Protein AF-G1TW70-F1 (afdb_monomer_lite)

Radius of gyration: 61.11 Å; chains: 1; bounding box: 146×77×177 Å

Sequence (359 aa):
MPFQRRRVSFRGTRASSSLESPPASRTNAAGGLVRAPGVYVGTAPSIGGLGARVTRRALGISSVFLQGLRSSGLATVPASGLERSHTSVEDLGGCLVEYMAKIHALEQVSQELETQLRAHLESRAQRSGGWGALQASWASSCQQVGEAVLENARLMLQTETIQAGADDFKERAGQQETGPLSGEDHDPISILIPEDKPTRFSFPSNFVSLLSPLEFTRGVCHHFQDVKVLYTQLAGSELEQIDAPIGPGLDGILEAIRTQWERDVEKNRVEAGALLQAKQQAEVACVAPTQEAKMAAALRVELHNTSCQVQSLQAETESLRALVSEPRRAVVLLVLILTLNSQLVIQVIICNGLASHRI

Structure (mmCIF, N/CA/C/O backbone):
data_AF-G1TW70-F1
#
_entry.id   AF-G1TW70-F1
#
loop_
_atom_site.group_PDB
_atom_site.id
_atom_site.type_symbol
_atom_site.label_atom_id
_atom_site.label_alt_id
_atom_site.label_comp_id
_atom_site.label_asym_id
_atom_site.label_entity_id
_atom_site.label_seq_id
_atom_site.pdbx_PDB_ins_code
_atom_site.Cartn_x
_atom_site.Cartn_y
_atom_site.Cartn_z
_atom_site.occupancy
_atom_site.B_iso_or_equiv
_atom_site.auth_seq_id
_atom_site.auth_comp_id
_atom_site.auth_asym_id
_atom_site.auth_atom_id
_atom_site.pdbx_PDB_model_num
ATOM 1 N N . MET A 1 1 ? -33.894 -33.934 61.708 1.00 31.12 1 MET A N 1
ATOM 2 C CA . MET A 1 1 ? -33.149 -35.015 61.015 1.00 31.12 1 MET A CA 1
ATOM 3 C C . MET A 1 1 ? -33.349 -34.845 59.509 1.00 31.12 1 MET A C 1
ATOM 5 O O . MET A 1 1 ? -34.495 -34.666 59.130 1.00 31.12 1 MET A O 1
ATOM 9 N N . PRO A 1 2 ? -32.319 -34.927 58.650 1.00 46.09 2 PRO A N 1
ATOM 10 C CA . PRO A 1 2 ? -31.164 -34.031 58.588 1.00 46.09 2 PRO A CA 1
ATOM 11 C C . PRO A 1 2 ? -30.959 -33.384 57.194 1.00 46.09 2 PRO A C 1
ATOM 13 O O . PRO A 1 2 ? -31.458 -33.848 56.173 1.00 46.09 2 PRO A O 1
ATOM 16 N N . PHE A 1 3 ? -30.158 -32.316 57.192 1.00 41.38 3 PHE A N 1
ATOM 17 C CA . PHE A 1 3 ? -29.528 -31.656 56.045 1.00 41.38 3 PHE A CA 1
ATOM 18 C C . PHE A 1 3 ? -28.718 -32.611 55.156 1.00 41.38 3 PHE A C 1
ATOM 20 O O . PHE A 1 3 ? -28.109 -33.539 55.682 1.00 41.38 3 PHE A O 1
ATOM 27 N N . GLN A 1 4 ? -28.541 -32.266 53.869 1.00 35.62 4 GLN A N 1
ATOM 28 C CA . GLN A 1 4 ? -27.222 -32.370 53.220 1.00 35.62 4 GLN A CA 1
ATOM 29 C C . GLN A 1 4 ? -27.106 -31.553 51.917 1.00 35.62 4 GLN A C 1
ATOM 31 O O . GLN A 1 4 ? -27.662 -31.897 50.877 1.00 35.62 4 GLN A O 1
ATOM 36 N N . ARG A 1 5 ? -26.292 -30.486 51.975 1.00 40.94 5 ARG A N 1
ATOM 37 C CA . ARG A 1 5 ? -25.611 -29.885 50.815 1.00 40.94 5 ARG A CA 1
ATOM 38 C C . ARG A 1 5 ? -24.572 -30.879 50.291 1.00 40.94 5 ARG A C 1
ATOM 40 O O . ARG A 1 5 ? -23.765 -31.373 51.076 1.00 40.94 5 ARG A O 1
ATOM 47 N N . ARG A 1 6 ? -24.490 -31.074 48.972 1.00 32.44 6 ARG A N 1
ATOM 48 C CA . ARG A 1 6 ? -23.310 -31.666 48.320 1.00 32.44 6 ARG A CA 1
ATOM 49 C C . ARG A 1 6 ? -22.608 -30.630 47.447 1.00 32.44 6 ARG A C 1
ATOM 51 O O . ARG A 1 6 ? -23.049 -30.320 46.349 1.00 32.44 6 ARG A O 1
ATOM 58 N N . ARG A 1 7 ? -21.475 -30.141 47.952 1.00 32.28 7 ARG A N 1
ATOM 59 C CA . ARG A 1 7 ? -20.346 -29.651 47.153 1.00 32.28 7 ARG A CA 1
ATOM 60 C C . ARG A 1 7 ? -19.393 -30.833 46.997 1.00 32.28 7 ARG A C 1
ATOM 62 O O . ARG A 1 7 ? -19.066 -31.460 48.000 1.00 32.28 7 ARG A O 1
ATOM 69 N N . VAL A 1 8 ? -18.929 -31.117 45.786 1.00 31.17 8 VAL A N 1
ATOM 70 C CA . VAL A 1 8 ? -17.798 -32.027 45.574 1.00 31.17 8 VAL A CA 1
ATOM 71 C C . VAL A 1 8 ? -16.800 -31.332 44.661 1.00 31.17 8 VAL A C 1
ATOM 73 O O . VAL A 1 8 ? -17.035 -31.161 43.471 1.00 31.17 8 VAL A O 1
ATOM 76 N N . SER A 1 9 ? -15.684 -30.929 45.255 1.00 33.41 9 SER A N 1
ATOM 77 C CA . SER A 1 9 ? -14.402 -30.787 44.574 1.00 33.41 9 SER A CA 1
ATOM 78 C C . SER A 1 9 ? -13.661 -32.098 44.789 1.00 33.41 9 SER A C 1
ATOM 80 O O . SER A 1 9 ? -13.643 -32.544 45.929 1.00 33.41 9 SER A O 1
ATOM 82 N N . PHE A 1 10 ? -12.991 -32.672 43.789 1.00 27.62 10 PHE A N 1
ATOM 83 C CA . PHE A 1 10 ? -11.755 -33.409 44.067 1.00 27.62 10 PHE A CA 1
ATOM 84 C C . PHE A 1 10 ? -10.827 -33.462 42.850 1.00 27.62 10 PHE A C 1
ATOM 86 O O . PHE A 1 10 ? -11.207 -33.802 41.733 1.00 27.62 10 PHE A O 1
ATOM 93 N N . ARG A 1 11 ? -9.590 -33.059 43.134 1.00 29.75 11 ARG A N 1
ATOM 94 C CA . ARG A 1 11 ? -8.379 -33.068 42.316 1.00 29.75 11 ARG A CA 1
ATOM 95 C C . ARG A 1 11 ? -7.850 -34.509 42.275 1.00 29.75 11 ARG A C 1
ATOM 97 O O . ARG A 1 11 ? -7.946 -35.209 43.278 1.00 29.75 11 ARG A O 1
ATOM 104 N N . GLY A 1 12 ? -7.347 -34.946 41.122 1.00 27.94 12 GLY A N 1
ATOM 105 C CA . GLY A 1 12 ? -7.092 -36.362 40.836 1.00 27.94 12 GLY A CA 1
ATOM 106 C C . GLY A 1 12 ? -5.790 -36.965 41.358 1.00 27.94 12 GLY A C 1
ATOM 107 O O . GLY A 1 12 ? -4.992 -36.286 41.993 1.00 27.94 12 GLY A O 1
ATOM 108 N N . THR A 1 13 ? -5.558 -38.222 40.965 1.00 30.86 13 THR A N 1
ATOM 109 C CA . THR A 1 13 ? -4.241 -38.873 40.882 1.00 30.86 13 THR A CA 1
ATOM 110 C C . THR A 1 13 ? -4.282 -40.119 39.976 1.00 30.86 13 THR A C 1
ATOM 112 O O . THR A 1 13 ? -5.060 -41.040 40.175 1.00 30.86 13 THR A O 1
ATOM 115 N N . ARG A 1 14 ? -3.417 -40.051 38.959 1.00 27.17 14 ARG A N 1
ATOM 116 C CA . ARG A 1 14 ? -2.615 -41.031 38.192 1.00 27.17 14 ARG A CA 1
ATOM 117 C C . ARG A 1 14 ? -2.617 -42.549 38.520 1.00 27.17 14 ARG A C 1
ATOM 119 O O . ARG A 1 14 ? -2.493 -42.921 39.679 1.00 27.17 14 ARG A O 1
ATOM 126 N N . ALA A 1 15 ? -2.437 -43.315 37.420 1.00 27.27 15 ALA A N 1
ATOM 127 C CA . ALA A 1 15 ? -1.766 -44.629 37.202 1.00 27.27 15 ALA A CA 1
ATOM 128 C C . ALA A 1 15 ? -2.718 -45.808 36.915 1.00 27.27 15 ALA A C 1
ATOM 130 O O . ALA A 1 15 ? -3.763 -45.880 37.540 1.00 27.27 15 ALA A O 1
ATOM 131 N N . SER A 1 16 ? -2.447 -46.825 36.083 1.00 27.59 16 SER A N 1
ATOM 132 C CA . SER A 1 16 ? -1.516 -47.159 34.978 1.00 27.59 16 SER A CA 1
ATOM 133 C C . SER A 1 16 ? -1.908 -48.584 34.505 1.00 27.59 16 SER A C 1
ATOM 135 O O . SER A 1 16 ? -2.566 -49.297 35.260 1.00 27.59 16 SER A O 1
ATOM 137 N N . SER A 1 17 ? -1.385 -49.032 33.350 1.00 25.03 17 SER A N 1
ATOM 138 C CA . SER A 1 17 ? -1.399 -50.416 32.792 1.00 25.03 17 SER A CA 1
ATOM 139 C C . SER A 1 17 ? -2.652 -50.795 31.971 1.00 25.03 17 SER A C 1
ATOM 141 O O . SER A 1 17 ? -3.737 -50.332 32.287 1.00 25.03 17 SER A O 1
ATOM 143 N N . SER A 1 18 ? -2.613 -51.590 30.893 1.00 25.28 18 SER A N 1
ATOM 144 C CA . SER A 1 18 ? -1.580 -52.433 30.265 1.00 25.28 18 SER A CA 1
ATOM 145 C C . SER A 1 18 ? -2.078 -52.889 28.870 1.00 25.28 18 SER A C 1
ATOM 147 O O . SER A 1 18 ? -3.284 -52.954 28.670 1.00 25.28 18 SER A O 1
ATOM 149 N N . LEU A 1 19 ? -1.125 -53.183 27.969 1.00 29.86 19 LEU A N 1
ATOM 150 C CA . LEU A 1 19 ? 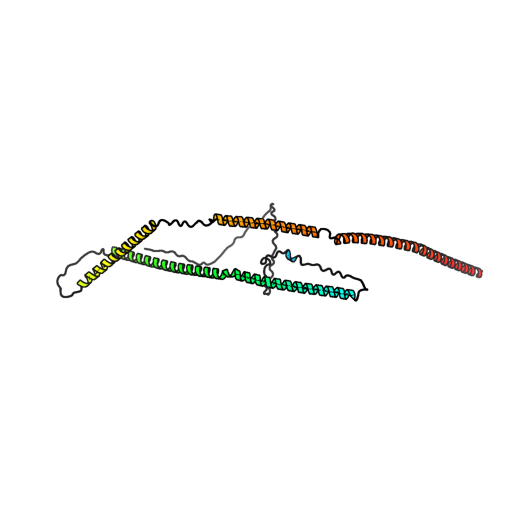-1.134 -54.017 26.743 1.00 29.86 19 LEU A CA 1
ATOM 151 C C . LEU A 1 19 ? -2.465 -54.390 26.050 1.00 29.86 19 LEU A C 1
ATOM 153 O O . LEU A 1 19 ? -3.316 -55.024 26.652 1.00 29.86 19 LEU A O 1
ATOM 157 N N . GLU A 1 20 ? -2.532 -54.173 24.730 1.00 26.52 20 GLU A N 1
ATOM 158 C CA . GLU A 1 20 ? -2.443 -55.241 23.705 1.00 26.52 20 GLU A CA 1
ATOM 159 C C . GLU A 1 20 ? -2.288 -54.579 22.313 1.00 26.52 20 GLU A C 1
ATOM 161 O O . GLU A 1 20 ? -2.820 -53.496 22.065 1.00 26.52 20 GLU A O 1
ATOM 166 N N . SER A 1 21 ? -1.519 -55.186 21.410 1.00 32.97 21 SER A N 1
ATOM 167 C CA . SER A 1 21 ? -1.231 -54.700 20.049 1.00 32.97 21 SER A CA 1
ATOM 168 C C . SER A 1 21 ? -1.782 -55.687 18.980 1.00 32.97 21 SER A C 1
ATOM 170 O O . SER A 1 21 ? -2.618 -56.514 19.325 1.00 32.97 21 SER A O 1
ATOM 172 N N . PRO A 1 22 ? -1.482 -55.541 17.670 1.00 52.38 22 PRO A N 1
ATOM 173 C CA . PRO A 1 22 ? -2.437 -55.338 16.570 1.00 52.38 22 PRO A CA 1
ATOM 174 C C . PRO A 1 22 ? -2.748 -56.620 15.753 1.00 52.38 22 PRO A C 1
ATOM 176 O O . PRO A 1 22 ? -2.301 -57.710 16.101 1.00 52.38 22 PRO A O 1
ATOM 179 N N . PRO A 1 23 ? -3.404 -56.497 14.580 1.00 38.31 23 PRO A N 1
ATOM 180 C CA . PRO A 1 23 ? -2.683 -56.990 13.403 1.00 38.31 23 PRO A CA 1
ATOM 181 C C . PRO A 1 23 ? -2.792 -56.106 12.155 1.00 38.31 23 PRO A C 1
ATOM 183 O O . PRO A 1 23 ? -3.728 -55.337 11.944 1.00 38.31 23 PRO A O 1
ATOM 186 N N . ALA A 1 24 ? -1.784 -56.276 11.305 1.00 29.14 24 ALA A N 1
ATOM 187 C CA . ALA A 1 24 ? -1.634 -55.670 9.997 1.00 29.14 24 ALA A CA 1
ATOM 188 C C . ALA A 1 24 ? -2.056 -56.633 8.871 1.00 29.14 24 ALA A C 1
ATOM 190 O O . ALA A 1 24 ? -1.793 -57.831 8.958 1.00 29.14 24 ALA A O 1
ATOM 191 N N . SER A 1 25 ? -2.505 -56.051 7.751 1.00 30.77 25 SER A N 1
ATOM 192 C CA . SER A 1 25 ? -2.016 -56.294 6.373 1.00 30.77 25 SER A CA 1
ATOM 193 C C . SER A 1 25 ? -3.058 -56.700 5.315 1.00 30.77 25 SER A C 1
ATOM 195 O O . SER A 1 25 ? -3.811 -57.650 5.495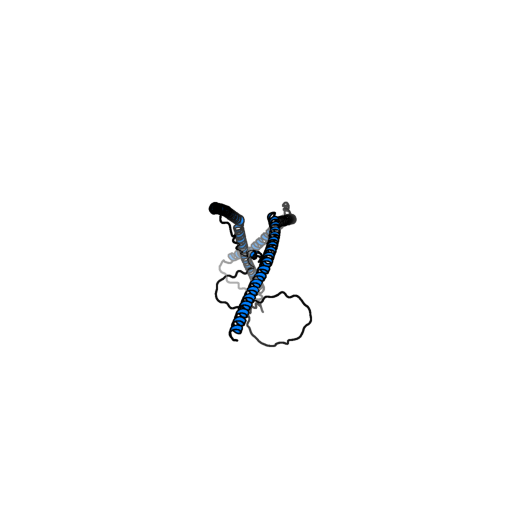 1.00 30.77 25 SER A O 1
ATOM 197 N N . ARG A 1 26 ? -2.869 -56.069 4.135 1.00 30.02 26 ARG A N 1
ATOM 198 C CA . ARG A 1 26 ? -3.244 -56.446 2.746 1.00 30.02 26 ARG A CA 1
ATOM 199 C C . ARG A 1 26 ? -4.633 -56.007 2.252 1.00 30.02 26 ARG A C 1
ATOM 201 O O . ARG A 1 26 ? -5.606 -56.192 2.955 1.00 30.02 26 ARG A O 1
ATOM 208 N N . THR A 1 27 ? -4.855 -55.480 1.043 1.00 30.42 27 THR A N 1
ATOM 209 C CA . THR A 1 27 ? -4.044 -54.954 -0.080 1.00 30.42 27 THR A CA 1
ATOM 210 C C . THR A 1 27 ? -5.030 -54.338 -1.097 1.00 30.42 27 THR A C 1
ATOM 212 O O . THR A 1 27 ? -6.038 -54.965 -1.390 1.00 30.42 27 THR A O 1
ATOM 215 N N . ASN A 1 28 ? -4.696 -53.154 -1.623 1.00 29.81 28 ASN A N 1
ATOM 216 C CA . ASN A 1 28 ? -5.037 -52.497 -2.905 1.00 29.81 28 ASN A CA 1
ATOM 217 C C . ASN A 1 28 ? -6.343 -52.801 -3.681 1.00 29.81 28 ASN A C 1
ATOM 219 O O . ASN A 1 28 ? -6.507 -53.903 -4.189 1.00 29.81 28 ASN A O 1
ATOM 223 N N . ALA A 1 29 ? -7.089 -51.735 -4.028 1.00 29.28 29 ALA A N 1
ATOM 224 C CA . ALA A 1 29 ? -7.493 -51.433 -5.416 1.00 29.28 29 ALA A CA 1
ATOM 225 C C . ALA A 1 29 ? -7.993 -49.975 -5.588 1.00 29.28 29 ALA A C 1
ATOM 227 O O . ALA A 1 29 ? -8.929 -49.550 -4.926 1.00 29.28 29 ALA A O 1
ATOM 228 N N . ALA A 1 30 ? -7.331 -49.256 -6.504 1.00 33.94 30 ALA A N 1
ATOM 229 C CA . ALA A 1 30 ? -7.800 -48.188 -7.402 1.00 33.94 30 ALA A CA 1
ATOM 230 C C . ALA A 1 30 ? -8.714 -47.041 -6.899 1.00 33.94 30 ALA A C 1
ATOM 232 O O . ALA A 1 30 ? -9.898 -47.217 -6.639 1.00 33.94 30 ALA A O 1
ATOM 233 N N . GLY A 1 31 ? -8.188 -45.810 -6.961 1.00 32.25 31 GLY A N 1
ATOM 234 C CA . GLY A 1 31 ? -8.975 -44.571 -6.913 1.00 32.25 31 GLY A CA 1
ATOM 235 C C . GLY A 1 31 ? -8.087 -43.341 -6.734 1.00 32.25 31 GLY A C 1
ATOM 236 O O . GLY A 1 31 ? -7.857 -42.898 -5.615 1.00 32.25 31 GLY A O 1
ATOM 237 N N . GLY A 1 32 ? -7.514 -42.832 -7.827 1.00 32.34 32 GLY A N 1
ATOM 238 C CA . GLY A 1 32 ? -6.583 -41.704 -7.804 1.00 32.34 32 GLY A CA 1
ATOM 239 C C . GLY A 1 32 ? -7.258 -40.379 -7.440 1.00 32.34 32 GLY A C 1
ATOM 240 O O . GLY A 1 32 ? -8.141 -39.914 -8.154 1.00 32.34 32 GLY A O 1
ATOM 241 N N . LEU A 1 33 ? -6.771 -39.739 -6.376 1.00 35.69 33 LEU A N 1
ATOM 242 C CA . LEU A 1 33 ? -6.936 -38.310 -6.122 1.00 35.69 33 LEU A CA 1
ATOM 243 C C . LEU A 1 33 ? -5.550 -37.685 -5.961 1.00 35.69 33 LEU A C 1
ATOM 245 O O . LEU A 1 33 ? -4.728 -38.120 -5.153 1.00 35.69 33 LEU A O 1
ATOM 249 N N . VAL A 1 34 ? -5.302 -36.680 -6.795 1.00 35.53 34 VAL A N 1
ATOM 250 C CA . VAL A 1 34 ? -4.078 -35.886 -6.877 1.00 35.53 34 VAL A CA 1
ATOM 251 C C . VAL A 1 34 ? -3.797 -35.240 -5.518 1.00 35.53 34 VAL A C 1
ATOM 253 O O . VAL A 1 34 ? -4.534 -34.375 -5.050 1.00 35.53 34 VAL A O 1
ATOM 256 N N . ARG A 1 35 ? -2.718 -35.691 -4.873 1.00 33.56 35 ARG A N 1
ATOM 257 C CA . ARG A 1 35 ? -2.198 -35.171 -3.606 1.00 33.56 35 ARG A CA 1
ATOM 258 C C . ARG A 1 35 ? -1.185 -34.065 -3.899 1.00 33.56 35 ARG A C 1
ATOM 260 O O . ARG A 1 35 ? -0.223 -34.285 -4.629 1.00 33.56 35 ARG A O 1
ATOM 267 N N . ALA A 1 36 ? -1.399 -32.891 -3.311 1.00 36.25 36 ALA A N 1
ATOM 268 C CA . ALA A 1 36 ? -0.454 -31.778 -3.329 1.00 36.25 36 ALA A CA 1
ATOM 269 C C . ALA A 1 36 ? 0.899 -32.176 -2.689 1.00 36.25 36 ALA A C 1
ATOM 271 O O . ALA A 1 36 ? 0.904 -32.940 -1.716 1.00 36.25 36 ALA A O 1
ATOM 272 N N . PRO A 1 37 ? 2.045 -31.668 -3.181 1.00 40.09 37 PRO A N 1
ATOM 273 C CA . PRO A 1 37 ? 3.346 -32.020 -2.630 1.00 40.09 37 PRO A CA 1
ATOM 274 C C . PRO A 1 37 ? 3.571 -31.312 -1.288 1.00 40.09 37 PRO A C 1
ATOM 276 O O . PRO A 1 37 ? 3.725 -30.093 -1.219 1.00 40.09 37 PRO A O 1
ATOM 279 N N . GLY A 1 38 ? 3.594 -32.094 -0.207 1.00 35.81 38 GLY A N 1
ATOM 280 C CA . GLY A 1 38 ? 4.100 -31.666 1.094 1.00 35.81 38 GLY A CA 1
ATOM 281 C C . GLY A 1 38 ? 5.626 -31.689 1.088 1.00 35.81 38 GLY A C 1
ATOM 282 O O . GLY A 1 38 ? 6.227 -32.721 0.800 1.00 35.81 38 GLY A O 1
ATOM 283 N N . VAL A 1 39 ? 6.252 -30.554 1.399 1.00 36.50 39 VAL A N 1
ATOM 284 C CA . VAL A 1 39 ? 7.707 -30.454 1.553 1.00 36.50 39 VAL A CA 1
ATOM 285 C C . VAL A 1 39 ? 8.079 -30.665 3.018 1.00 36.50 39 VAL A C 1
ATOM 287 O O . VAL A 1 39 ? 7.596 -29.982 3.919 1.00 36.50 39 VAL A O 1
ATOM 290 N N . TYR A 1 40 ? 8.952 -31.646 3.206 1.00 33.78 40 TYR A N 1
ATOM 291 C CA . TYR A 1 40 ? 9.646 -32.040 4.423 1.00 33.78 40 TYR A CA 1
ATOM 292 C C . TYR A 1 40 ? 10.464 -30.874 5.011 1.00 33.78 40 TYR A C 1
ATOM 294 O O . TYR A 1 40 ? 11.332 -30.323 4.336 1.00 33.78 40 TYR A O 1
ATOM 302 N N . VAL A 1 41 ? 10.213 -30.505 6.271 1.00 39.56 41 VAL A N 1
ATOM 303 C CA . VAL A 1 41 ? 11.076 -29.586 7.031 1.00 39.56 41 VAL A CA 1
ATOM 304 C C . VAL A 1 41 ? 12.007 -30.430 7.891 1.00 39.56 41 VAL A C 1
ATOM 306 O O . VAL A 1 41 ? 11.584 -31.030 8.876 1.00 39.56 41 VAL A O 1
ATOM 309 N N . GLY A 1 42 ? 13.276 -30.489 7.490 1.00 34.28 42 GLY A N 1
ATOM 310 C CA . GLY A 1 42 ? 14.339 -31.092 8.283 1.00 34.28 42 GLY A CA 1
ATOM 311 C C . GLY A 1 42 ? 14.611 -30.276 9.546 1.00 34.28 42 GLY A C 1
ATOM 312 O O . GLY A 1 42 ? 14.802 -29.062 9.494 1.00 34.28 42 GLY A O 1
ATOM 313 N N . THR A 1 43 ? 14.643 -30.956 10.685 1.00 42.22 43 THR A N 1
ATOM 314 C CA . THR A 1 43 ? 15.173 -30.436 11.944 1.00 42.22 43 THR A CA 1
ATOM 315 C C . THR A 1 43 ? 16.697 -30.540 11.925 1.00 42.22 43 THR A C 1
ATOM 317 O O . THR A 1 43 ? 17.233 -31.645 11.870 1.00 42.22 43 THR A O 1
ATOM 320 N N . ALA A 1 44 ? 17.394 -29.406 12.000 1.00 34.56 44 ALA A N 1
ATOM 321 C CA . ALA A 1 44 ? 18.817 -29.342 12.336 1.00 34.56 44 ALA A CA 1
ATOM 322 C C . ALA A 1 44 ? 18.984 -28.595 13.673 1.00 34.56 44 ALA A C 1
ATOM 324 O O . ALA A 1 44 ? 18.196 -27.685 13.954 1.00 34.56 44 ALA A O 1
ATOM 325 N N . PRO A 1 45 ? 19.954 -28.986 14.519 1.00 42.94 45 PRO A N 1
ATOM 326 C CA . PRO A 1 45 ? 20.055 -28.493 15.881 1.00 42.94 45 PRO A CA 1
ATOM 327 C C . PRO A 1 45 ? 20.597 -27.062 15.945 1.00 42.94 45 PRO A C 1
ATOM 329 O O . PRO A 1 45 ? 21.406 -26.616 15.135 1.00 42.94 45 PRO A O 1
ATOM 332 N N . SER A 1 46 ? 20.104 -26.367 16.962 1.00 40.28 46 SER A N 1
ATOM 333 C CA . SER A 1 46 ? 20.424 -25.005 17.368 1.00 40.28 46 SER A CA 1
ATOM 334 C C . SER A 1 46 ? 21.889 -24.831 17.778 1.00 40.28 46 SER A C 1
ATOM 336 O O . SER A 1 46 ? 22.332 -25.476 18.726 1.00 40.28 46 SER A O 1
ATOM 338 N N . ILE A 1 47 ? 22.571 -23.850 17.176 1.00 39.34 47 ILE A N 1
ATOM 339 C CA . ILE A 1 47 ? 23.677 -23.107 17.798 1.00 39.34 47 ILE A CA 1
ATOM 340 C C . ILE A 1 47 ? 23.479 -21.609 17.507 1.00 39.34 47 ILE A C 1
ATOM 342 O O . ILE A 1 47 ? 23.509 -21.186 16.357 1.00 39.34 47 ILE A O 1
ATOM 346 N N . GLY A 1 48 ? 23.243 -20.851 18.585 1.00 41.28 48 GLY A N 1
ATOM 347 C CA . GLY A 1 48 ? 23.620 -19.449 18.816 1.00 41.28 48 GLY A CA 1
ATOM 348 C C . GLY A 1 48 ? 23.398 -18.404 17.717 1.00 41.28 48 GLY A C 1
ATOM 349 O O . GLY A 1 48 ? 24.193 -18.287 16.793 1.00 41.28 48 GLY A O 1
ATOM 350 N N . GLY A 1 49 ? 22.411 -17.524 17.915 1.00 33.53 49 GLY A N 1
ATOM 351 C CA . GLY A 1 49 ? 22.349 -16.239 17.213 1.00 33.53 49 GLY A CA 1
ATOM 352 C C . GLY A 1 49 ? 20.990 -15.559 17.335 1.00 33.53 49 GLY A C 1
ATOM 353 O O . GLY A 1 49 ? 20.022 -15.983 16.707 1.00 33.53 49 GLY A O 1
ATOM 354 N N . LEU A 1 50 ? 20.919 -14.495 18.136 1.00 48.31 50 LEU A N 1
ATOM 355 C CA . LEU A 1 50 ? 19.785 -13.571 18.194 1.00 48.31 50 LEU A CA 1
ATOM 356 C C . LEU A 1 50 ? 19.570 -12.941 16.811 1.00 48.31 50 LEU A C 1
ATOM 358 O O . LEU A 1 50 ? 20.287 -12.032 16.408 1.00 48.31 50 LEU A O 1
ATOM 362 N N . GLY A 1 51 ? 18.575 -13.434 16.081 1.00 38.06 51 GLY A N 1
ATOM 363 C CA . GLY A 1 51 ? 18.131 -12.866 14.816 1.00 38.06 51 GLY A CA 1
ATOM 364 C C . GLY A 1 51 ? 16.650 -13.150 14.646 1.00 38.06 51 GLY A C 1
ATOM 365 O O . GLY A 1 51 ? 16.261 -14.278 14.344 1.00 38.06 51 GLY A O 1
ATOM 366 N N . ALA A 1 52 ? 15.817 -12.138 14.883 1.00 43.12 52 ALA A N 1
ATOM 367 C CA . ALA A 1 52 ? 14.380 -12.211 14.673 1.00 43.12 52 ALA A CA 1
ATOM 368 C C . ALA A 1 52 ? 14.092 -12.608 13.215 1.00 43.12 52 ALA A C 1
ATOM 370 O O . ALA A 1 52 ? 14.283 -11.827 12.283 1.00 43.12 52 ALA A O 1
ATOM 371 N N . ARG A 1 53 ? 13.645 -13.849 13.004 1.00 41.22 53 ARG A N 1
ATOM 372 C CA . ARG A 1 53 ? 13.182 -14.321 11.698 1.00 41.22 53 ARG A CA 1
ATOM 373 C C . ARG A 1 53 ? 11.745 -13.862 11.502 1.00 41.22 53 ARG A C 1
ATOM 375 O O . ARG A 1 53 ? 10.805 -14.550 11.890 1.00 41.22 53 ARG A O 1
ATOM 382 N N . VAL A 1 54 ? 11.577 -12.703 10.878 1.00 39.38 54 VAL A N 1
ATOM 383 C CA . VAL A 1 54 ? 10.286 -12.298 10.320 1.00 39.38 54 VAL A CA 1
ATOM 384 C C . VAL A 1 54 ? 9.981 -13.232 9.147 1.00 39.38 54 VAL A C 1
ATOM 386 O O . VAL A 1 54 ? 10.726 -13.311 8.170 1.00 39.38 54 VAL A O 1
ATOM 389 N N . THR A 1 55 ? 8.906 -14.006 9.262 1.00 45.56 55 THR A N 1
ATOM 390 C CA . THR A 1 55 ? 8.437 -14.884 8.190 1.00 45.56 55 THR A CA 1
ATOM 391 C C . THR A 1 55 ? 7.881 -14.038 7.041 1.00 45.56 55 THR A C 1
ATOM 393 O O . THR A 1 55 ? 7.093 -13.118 7.251 1.00 45.56 55 THR A O 1
ATOM 396 N N . ARG A 1 56 ? 8.262 -14.373 5.797 1.00 49.84 56 ARG A N 1
ATOM 397 C CA . ARG A 1 56 ? 7.884 -13.686 4.535 1.00 49.84 56 ARG A CA 1
ATOM 398 C C . ARG A 1 56 ? 6.380 -13.456 4.316 1.00 49.84 56 ARG A C 1
ATOM 400 O O . ARG A 1 56 ? 6.019 -12.752 3.382 1.00 49.84 56 ARG A O 1
ATOM 407 N N . ARG A 1 57 ? 5.499 -14.031 5.138 1.00 46.84 57 ARG A N 1
ATOM 408 C CA . ARG A 1 57 ? 4.049 -13.795 5.070 1.00 46.84 57 ARG A CA 1
ATOM 409 C C . ARG A 1 57 ? 3.597 -12.497 5.742 1.00 46.84 57 ARG A C 1
ATOM 411 O O . ARG A 1 57 ? 2.505 -12.046 5.431 1.00 46.84 57 ARG A O 1
ATOM 418 N N . ALA A 1 58 ? 4.405 -11.888 6.611 1.00 48.28 58 ALA A N 1
ATOM 419 C CA . ALA A 1 58 ? 3.959 -10.737 7.401 1.00 48.28 58 ALA A CA 1
ATOM 420 C C . ALA A 1 58 ? 3.927 -9.398 6.635 1.00 48.28 58 ALA A C 1
ATOM 422 O O . ALA A 1 58 ? 3.311 -8.457 7.116 1.00 48.28 58 ALA A O 1
ATOM 423 N N . LEU A 1 59 ? 4.558 -9.296 5.455 1.00 51.88 59 LEU A N 1
ATOM 424 C CA . LEU A 1 59 ? 4.654 -8.029 4.709 1.00 51.88 59 LEU A CA 1
ATOM 425 C C . LEU A 1 59 ? 3.898 -8.000 3.373 1.00 51.88 59 LEU A C 1
ATOM 427 O O . LEU A 1 59 ? 3.960 -6.994 2.680 1.00 51.88 59 LEU A O 1
ATOM 431 N N . GLY A 1 60 ? 3.187 -9.063 2.980 1.00 49.84 60 GLY A N 1
ATOM 432 C CA . GLY A 1 60 ? 2.334 -9.032 1.777 1.00 49.84 60 GLY A CA 1
ATOM 433 C C . GLY A 1 60 ? 3.049 -8.716 0.448 1.00 49.84 60 GLY A C 1
ATOM 434 O O . GLY A 1 60 ? 2.387 -8.470 -0.555 1.00 49.84 60 GLY A O 1
ATOM 435 N N . ILE A 1 61 ? 4.385 -8.732 0.405 1.00 57.31 61 ILE A N 1
ATOM 436 C CA . ILE A 1 61 ? 5.150 -8.428 -0.809 1.00 57.31 61 ILE A CA 1
ATOM 437 C C . ILE A 1 61 ? 5.211 -9.698 -1.659 1.00 57.31 61 ILE A C 1
ATOM 439 O O . ILE A 1 61 ? 5.898 -10.664 -1.317 1.00 57.31 61 ILE A O 1
ATOM 443 N N . SER A 1 62 ? 4.451 -9.712 -2.755 1.00 49.44 62 SER A N 1
ATOM 444 C CA . SER A 1 62 ? 4.462 -10.817 -3.714 1.00 49.44 62 SER A CA 1
ATOM 445 C C . SER A 1 62 ? 5.873 -11.033 -4.279 1.00 49.44 62 SER A C 1
ATOM 447 O O . SER A 1 62 ? 6.608 -10.088 -4.573 1.00 49.44 62 SER A O 1
ATOM 449 N N . SER A 1 63 ? 6.262 -12.298 -4.454 1.00 52.59 63 SER A N 1
ATOM 450 C CA . SER A 1 63 ? 7.585 -12.712 -4.942 1.00 52.59 63 SER A CA 1
ATOM 451 C C . SER A 1 63 ? 7.898 -12.275 -6.379 1.00 52.59 63 SER A C 1
ATOM 453 O O . SER A 1 63 ? 8.997 -12.524 -6.861 1.00 52.59 63 SER A O 1
ATOM 455 N N . VAL A 1 64 ? 6.953 -11.630 -7.066 1.00 56.66 64 VAL A N 1
ATOM 456 C CA . VAL A 1 64 ? 7.098 -11.167 -8.451 1.00 56.66 64 VAL A CA 1
ATOM 457 C C . VAL A 1 64 ? 7.878 -9.846 -8.520 1.00 56.66 64 VAL A C 1
ATOM 459 O O . VAL A 1 64 ? 8.556 -9.583 -9.507 1.00 56.66 64 VAL A O 1
ATOM 462 N N . PHE A 1 65 ? 7.872 -9.046 -7.446 1.00 47.69 65 PHE A N 1
ATOM 463 C CA . PHE A 1 65 ? 8.489 -7.713 -7.439 1.00 47.69 65 PHE A CA 1
ATOM 464 C C . PHE A 1 65 ? 10.031 -7.732 -7.432 1.00 47.69 65 PHE A C 1
ATOM 466 O O . PHE A 1 65 ? 10.667 -6.767 -7.839 1.00 47.69 65 PHE A O 1
ATOM 473 N N . LEU A 1 66 ? 10.661 -8.840 -7.022 1.00 49.44 66 LEU A N 1
ATOM 474 C CA . LEU A 1 66 ? 12.127 -8.942 -6.935 1.00 49.44 66 LEU A CA 1
ATOM 475 C C . LEU A 1 66 ? 12.782 -9.650 -8.131 1.00 49.44 66 LEU A C 1
ATOM 477 O O . LEU A 1 66 ? 14.008 -9.698 -8.212 1.00 49.44 66 LEU A O 1
ATOM 481 N N . GLN A 1 67 ? 11.996 -10.157 -9.087 1.00 48.56 67 GLN A N 1
ATOM 482 C CA . GLN A 1 67 ? 12.536 -10.758 -10.312 1.00 48.56 67 GLN A CA 1
ATOM 483 C C . GLN A 1 67 ? 13.060 -9.692 -11.300 1.00 48.56 67 GLN A C 1
ATOM 485 O O . GLN A 1 67 ? 13.861 -10.012 -12.174 1.00 48.56 67 GLN A O 1
ATOM 490 N N . GLY A 1 68 ? 12.660 -8.423 -11.139 1.00 45.19 68 GLY A N 1
ATOM 491 C CA . GLY A 1 68 ? 13.054 -7.308 -12.012 1.00 45.19 68 GLY A CA 1
ATOM 492 C C . GLY A 1 68 ? 14.432 -6.695 -11.735 1.00 45.19 68 GLY A C 1
ATOM 493 O O . GLY A 1 68 ? 14.876 -5.850 -12.501 1.00 45.19 68 GLY A O 1
ATOM 494 N N . LEU A 1 69 ? 15.131 -7.108 -10.670 1.00 49.41 69 LEU A N 1
ATOM 495 C CA . LEU A 1 69 ? 16.423 -6.518 -10.275 1.00 49.41 69 LEU A CA 1
ATOM 496 C C . LEU A 1 69 ? 17.653 -7.308 -10.751 1.00 49.41 69 LEU A C 1
ATOM 498 O O . LEU A 1 69 ? 18.780 -6.971 -10.394 1.00 49.41 69 LEU A O 1
ATOM 502 N N . ARG A 1 70 ? 17.481 -8.339 -11.589 1.00 47.12 70 ARG A N 1
ATOM 503 C CA . ARG A 1 70 ? 18.609 -8.982 -12.282 1.00 47.12 70 ARG A CA 1
ATOM 504 C C . ARG A 1 70 ? 18.845 -8.319 -13.633 1.00 47.12 70 ARG A C 1
ATOM 506 O O . ARG A 1 70 ? 18.533 -8.885 -14.675 1.00 47.12 70 ARG A O 1
ATOM 513 N N . SER A 1 71 ? 19.409 -7.116 -13.595 1.00 40.00 71 SER A N 1
ATOM 514 C CA . SER A 1 71 ? 20.010 -6.511 -14.781 1.00 40.00 71 SER A CA 1
ATOM 515 C C . SER A 1 71 ? 21.336 -7.220 -15.063 1.00 40.00 71 SER A C 1
ATOM 517 O O . SER A 1 71 ? 22.279 -7.157 -14.273 1.00 40.00 71 SER A O 1
ATOM 519 N N . SER A 1 72 ? 21.361 -7.975 -16.159 1.00 43.75 72 SER A N 1
ATOM 520 C CA . SER A 1 72 ? 22.552 -8.605 -16.718 1.00 43.75 72 SER A CA 1
ATOM 521 C C . SER A 1 72 ? 23.489 -7.508 -17.217 1.00 43.75 72 SER A C 1
ATOM 523 O O . SER A 1 72 ? 23.187 -6.835 -18.199 1.00 43.75 72 SER A O 1
ATOM 525 N N . GLY A 1 73 ? 24.621 -7.324 -16.541 1.00 49.38 73 GLY A N 1
ATOM 526 C CA . GLY A 1 73 ? 25.691 -6.457 -17.016 1.00 49.38 73 GLY A CA 1
ATOM 527 C C . GLY A 1 73 ? 26.268 -6.992 -18.324 1.00 49.38 73 GLY A C 1
ATOM 528 O O . GLY A 1 73 ? 26.852 -8.073 -18.349 1.00 49.38 73 GLY A O 1
ATOM 529 N N . LEU A 1 74 ? 26.125 -6.221 -19.400 1.00 40.91 74 LEU A N 1
ATOM 530 C CA . LEU A 1 74 ? 26.940 -6.359 -20.599 1.00 40.91 74 LEU A CA 1
ATOM 531 C C . LEU A 1 74 ? 27.593 -5.002 -20.863 1.00 40.91 74 LEU A C 1
ATOM 533 O O . LEU A 1 74 ? 26.954 -4.061 -21.325 1.00 40.91 74 LEU A O 1
ATOM 537 N N . ALA A 1 75 ? 28.866 -4.901 -20.492 1.00 47.91 75 ALA A N 1
ATOM 538 C CA . ALA A 1 75 ? 29.709 -3.761 -20.798 1.00 47.91 75 ALA A CA 1
ATOM 539 C C . ALA A 1 75 ? 30.033 -3.769 -22.298 1.00 47.91 75 ALA A C 1
ATOM 541 O O . ALA A 1 75 ? 30.842 -4.571 -22.761 1.00 47.91 75 ALA A O 1
ATOM 542 N N . THR A 1 76 ? 29.405 -2.878 -23.061 1.00 43.16 76 THR A N 1
ATOM 543 C CA . THR A 1 76 ? 29.835 -2.530 -24.418 1.00 43.16 76 THR A CA 1
ATOM 544 C C . THR A 1 76 ? 30.685 -1.268 -24.353 1.00 43.16 76 THR A C 1
ATOM 546 O O . THR A 1 76 ? 30.168 -0.165 -24.193 1.00 43.16 76 THR A O 1
ATOM 549 N N . VAL A 1 77 ? 32.000 -1.444 -24.464 1.00 54.94 77 VAL A N 1
ATOM 550 C CA . VAL A 1 77 ? 32.954 -0.373 -24.778 1.00 54.94 77 VAL A CA 1
ATOM 551 C C . VAL A 1 77 ? 32.779 -0.003 -26.255 1.00 54.94 77 VAL A C 1
ATOM 553 O O . VAL A 1 77 ? 32.893 -0.903 -27.090 1.00 54.94 77 VAL A O 1
ATOM 556 N N . PRO A 1 78 ? 32.538 1.267 -26.631 1.00 52.44 78 PRO A N 1
ATOM 557 C CA . PRO A 1 78 ? 32.696 1.683 -28.013 1.00 52.44 78 PRO A CA 1
ATOM 558 C C . PRO A 1 78 ? 34.167 2.026 -28.275 1.00 52.44 78 PRO A C 1
ATOM 560 O O . PRO A 1 78 ? 34.789 2.802 -27.549 1.00 52.44 78 PRO A O 1
ATOM 563 N N . ALA A 1 79 ? 34.720 1.419 -29.322 1.00 47.59 79 ALA A N 1
ATOM 564 C CA . ALA A 1 79 ? 36.032 1.740 -29.854 1.00 47.59 79 ALA A CA 1
ATOM 565 C C . ALA A 1 79 ? 35.920 2.737 -31.020 1.00 47.59 79 ALA A C 1
ATOM 567 O O . ALA A 1 79 ? 35.068 2.575 -31.894 1.00 47.59 79 ALA A O 1
ATOM 568 N N . SER A 1 80 ? 36.891 3.659 -31.039 1.00 47.91 80 SER A N 1
ATOM 569 C CA . SER A 1 80 ? 37.512 4.319 -32.203 1.00 47.91 80 SER A CA 1
ATOM 570 C C . SER A 1 80 ? 37.069 5.739 -32.577 1.00 47.91 80 SER A C 1
ATOM 572 O O . SER A 1 80 ? 35.906 6.001 -32.857 1.00 47.91 80 SER A O 1
ATOM 574 N N . GLY A 1 81 ? 38.070 6.628 -32.695 1.00 37.41 81 GLY A N 1
ATOM 575 C CA . GLY A 1 81 ? 37.960 7.921 -33.379 1.00 37.41 81 GLY A CA 1
ATOM 576 C C . GLY A 1 81 ? 38.975 8.976 -32.926 1.00 37.41 81 GLY A C 1
ATOM 577 O O . GLY A 1 81 ? 38.593 9.981 -32.337 1.00 37.41 81 GLY A O 1
ATOM 578 N N . LEU A 1 82 ? 40.268 8.746 -33.168 1.00 53.62 82 LEU A N 1
ATOM 579 C CA . LEU A 1 82 ? 41.354 9.714 -32.973 1.00 53.62 82 LEU A CA 1
ATOM 580 C C . LEU A 1 82 ? 41.219 10.847 -34.012 1.00 53.62 82 LEU A C 1
ATOM 582 O O . LEU A 1 82 ? 41.648 10.641 -35.134 1.00 53.62 82 LEU A O 1
ATOM 586 N N . GLU A 1 83 ? 40.545 11.952 -33.662 1.00 50.44 83 GLU A N 1
ATOM 587 C CA . GLU A 1 83 ? 40.606 13.317 -34.259 1.00 50.44 83 GLU A CA 1
ATOM 588 C C . GLU A 1 83 ? 39.489 14.193 -33.617 1.00 50.44 83 GLU A C 1
ATOM 590 O O . GLU A 1 83 ? 38.549 14.640 -34.273 1.00 50.44 83 GLU A O 1
ATOM 595 N N . ARG A 1 84 ? 39.488 14.358 -32.280 1.00 47.81 84 ARG A N 1
ATOM 596 C CA . ARG A 1 84 ? 38.501 15.227 -31.582 1.00 47.81 84 ARG A CA 1
ATOM 597 C C . ARG A 1 84 ? 38.919 15.709 -30.185 1.00 47.81 84 ARG A C 1
ATOM 599 O O . ARG A 1 84 ? 38.076 16.114 -29.394 1.00 47.81 84 ARG A O 1
ATOM 606 N N . SER A 1 85 ? 40.204 15.669 -29.840 1.00 50.12 85 SER A N 1
ATOM 607 C CA . SER A 1 85 ? 40.658 15.746 -28.438 1.00 50.12 85 SER A CA 1
ATOM 608 C C . SER A 1 85 ? 40.306 17.032 -27.677 1.00 50.12 85 SER A C 1
ATOM 610 O O . SER A 1 85 ? 40.345 17.012 -26.452 1.00 50.12 85 SER A O 1
ATOM 612 N N . HIS A 1 86 ? 39.941 18.125 -28.355 1.00 52.88 86 HIS A N 1
ATOM 613 C CA . HIS A 1 86 ? 39.521 19.363 -27.690 1.00 52.88 86 HIS A CA 1
ATOM 614 C C . HIS A 1 86 ? 37.996 19.527 -27.616 1.00 52.88 86 HIS A C 1
ATOM 616 O O . HIS A 1 86 ? 37.483 19.832 -26.546 1.00 52.88 86 HIS A O 1
ATOM 622 N N . THR A 1 87 ? 37.246 19.217 -28.678 1.00 54.22 87 THR A N 1
ATOM 623 C CA . THR A 1 87 ? 35.780 19.377 -28.671 1.00 54.22 87 THR A CA 1
ATOM 624 C C . THR A 1 87 ? 35.050 18.214 -27.996 1.00 54.22 87 THR A C 1
ATOM 626 O O . THR A 1 87 ? 34.008 18.426 -27.394 1.00 54.22 87 THR A O 1
ATOM 629 N N . SER A 1 88 ? 35.597 16.989 -27.992 1.00 55.84 88 SER A N 1
ATOM 630 C CA . SER A 1 88 ? 34.954 15.854 -27.304 1.00 55.84 88 SER A CA 1
ATOM 631 C C . SER A 1 88 ? 35.051 15.933 -25.778 1.00 55.84 88 SER A C 1
ATOM 633 O O . SER A 1 88 ? 34.216 15.365 -25.079 1.00 55.84 88 SER A O 1
ATOM 635 N N . VAL A 1 89 ? 36.086 16.596 -25.251 1.00 61.44 89 VAL A N 1
ATOM 636 C CA . VAL A 1 89 ? 36.251 16.818 -23.804 1.00 61.44 89 VAL A CA 1
ATOM 637 C C . VAL A 1 89 ? 35.291 17.910 -23.327 1.00 61.44 89 VAL A C 1
ATOM 639 O O . VAL A 1 89 ? 34.708 17.778 -22.253 1.00 61.44 89 VAL A O 1
ATOM 642 N N . GLU A 1 90 ? 35.065 18.935 -24.150 1.00 70.50 90 GLU A N 1
ATOM 643 C CA . GLU A 1 90 ? 34.056 19.973 -23.914 1.00 70.50 90 GLU A CA 1
ATOM 644 C C . GLU A 1 90 ? 32.625 19.419 -24.034 1.00 70.50 90 GLU A C 1
ATOM 646 O O . GLU A 1 90 ? 31.809 19.673 -23.151 1.00 70.50 90 GLU A O 1
ATOM 651 N N . ASP A 1 91 ? 32.342 18.579 -25.038 1.00 75.94 91 ASP A N 1
ATOM 652 C CA . ASP A 1 91 ? 31.044 17.905 -25.217 1.00 75.94 91 ASP A CA 1
ATOM 653 C C . ASP A 1 91 ? 30.723 16.968 -24.026 1.00 75.94 91 ASP A C 1
ATOM 655 O O . ASP A 1 91 ? 29.589 16.920 -23.539 1.00 75.94 91 ASP A O 1
ATOM 659 N N . LEU A 1 92 ? 31.730 16.258 -23.493 1.00 80.44 92 LEU A N 1
ATOM 660 C CA . LEU A 1 92 ? 31.589 15.423 -22.292 1.00 80.44 92 LEU A CA 1
ATOM 661 C C . LEU A 1 92 ? 31.417 16.270 -21.022 1.00 80.44 92 LEU A C 1
ATOM 663 O O . LEU A 1 92 ? 30.619 15.922 -20.150 1.00 80.44 92 LEU A O 1
ATOM 667 N N . GLY A 1 93 ? 32.142 17.386 -20.925 1.00 86.81 93 GLY A N 1
ATOM 668 C CA . GLY A 1 93 ? 31.990 18.365 -19.851 1.00 86.81 93 GLY A CA 1
ATOM 669 C C . GLY A 1 93 ? 30.584 18.966 -19.818 1.00 86.81 93 GLY A C 1
ATOM 670 O O . GLY A 1 93 ? 29.976 19.027 -18.751 1.00 86.81 93 GLY A O 1
ATOM 671 N N . GLY A 1 94 ? 30.025 19.315 -20.981 1.00 88.50 94 GLY A N 1
ATOM 672 C CA . GLY A 1 94 ? 28.640 19.766 -21.129 1.00 88.50 94 GLY A CA 1
ATOM 673 C C . GLY A 1 94 ? 27.635 18.707 -20.675 1.00 88.50 94 GLY A C 1
ATOM 674 O O . GLY A 1 94 ? 26.778 18.992 -19.838 1.00 88.50 94 GLY A O 1
ATOM 675 N N . CYS A 1 95 ? 27.806 17.455 -21.116 1.00 89.06 95 CYS A N 1
ATOM 676 C CA . CYS A 1 95 ? 26.978 16.331 -20.665 1.00 89.06 95 CYS A CA 1
ATOM 677 C C . CYS A 1 95 ? 27.028 16.131 -19.140 1.00 89.06 95 CYS A C 1
ATOM 679 O O . CYS A 1 95 ? 26.004 15.853 -18.514 1.00 89.06 95 CYS A O 1
ATOM 681 N N . LEU A 1 96 ? 28.208 16.270 -18.526 1.00 94.25 96 LEU A N 1
ATOM 682 C CA . LEU A 1 96 ? 28.371 16.122 -17.081 1.00 94.25 96 LEU A CA 1
ATOM 683 C C . LEU A 1 96 ? 27.686 17.261 -16.314 1.00 94.25 96 LEU A C 1
ATOM 685 O O . LEU A 1 96 ? 27.017 17.004 -15.315 1.00 94.25 96 LEU A O 1
ATOM 689 N N . VAL A 1 97 ? 27.802 18.500 -16.796 1.00 94.06 97 VAL A N 1
ATOM 690 C CA . VAL A 1 97 ? 27.120 19.665 -16.213 1.00 94.06 97 VAL A CA 1
ATOM 691 C C . VAL A 1 97 ? 25.600 19.521 -16.322 1.00 94.06 97 VAL A C 1
ATOM 693 O O . VAL A 1 97 ? 24.896 19.755 -15.341 1.00 94.06 97 VAL A O 1
ATOM 696 N N . GLU A 1 98 ? 25.081 19.068 -17.465 1.00 93.12 98 GLU A N 1
ATOM 697 C CA . GLU A 1 98 ? 23.652 18.776 -17.632 1.00 93.12 98 GLU A CA 1
ATOM 698 C C . GLU A 1 98 ? 23.170 17.657 -16.703 1.00 93.12 98 GLU A C 1
ATOM 700 O O . GLU A 1 98 ? 22.074 17.733 -16.142 1.00 93.12 98 GLU A O 1
ATOM 705 N N . TYR A 1 99 ? 23.980 16.614 -16.513 1.00 96.12 99 TYR A N 1
ATOM 706 C CA . TYR A 1 99 ? 23.669 15.529 -15.588 1.00 96.12 99 TYR A CA 1
ATOM 707 C C . TYR A 1 99 ? 23.657 16.011 -14.133 1.00 96.12 99 TYR A C 1
ATOM 709 O O . TYR A 1 99 ? 22.718 15.706 -13.400 1.00 96.12 99 TYR A O 1
ATOM 717 N N . MET A 1 100 ? 24.632 16.830 -13.728 1.00 96.44 100 MET A N 1
ATOM 718 C CA . MET A 1 100 ? 24.643 17.464 -12.407 1.00 96.44 100 MET A CA 1
ATOM 719 C C . MET A 1 100 ? 23.431 18.378 -12.199 1.00 96.44 100 MET A C 1
ATOM 721 O O . MET A 1 100 ? 22.801 18.323 -11.147 1.00 96.44 100 MET A O 1
ATOM 725 N N . ALA A 1 101 ? 23.049 19.167 -13.207 1.00 95.50 101 ALA A N 1
ATOM 726 C CA . ALA A 1 101 ? 21.853 20.004 -13.144 1.00 95.50 101 ALA A CA 1
ATOM 727 C C . ALA A 1 101 ? 20.573 19.164 -12.984 1.00 95.50 101 ALA A C 1
ATOM 729 O O . ALA A 1 101 ? 19.703 19.513 -12.186 1.00 95.50 101 ALA A O 1
ATOM 730 N N . LYS A 1 102 ? 20.474 18.025 -13.685 1.00 96.81 102 LYS A N 1
ATOM 731 C CA . LYS A 1 102 ? 19.368 17.068 -13.519 1.00 96.81 102 LYS A CA 1
ATOM 732 C C . LYS A 1 102 ? 19.357 16.433 -12.132 1.00 96.81 102 LYS A C 1
ATOM 734 O O . LYS A 1 102 ? 18.280 16.309 -11.559 1.00 96.81 102 LYS A O 1
ATOM 739 N N . ILE A 1 103 ? 20.517 16.064 -11.585 1.00 97.75 103 ILE A N 1
ATOM 740 C CA . ILE A 1 103 ? 20.615 15.553 -10.212 1.00 97.75 103 ILE A CA 1
ATOM 741 C C . ILE A 1 103 ? 20.116 16.608 -9.229 1.00 97.75 103 ILE A C 1
ATOM 743 O O . ILE A 1 103 ? 19.220 16.307 -8.451 1.00 97.75 103 ILE A O 1
ATOM 747 N N . HIS A 1 104 ? 20.606 17.846 -9.308 1.00 97.19 104 HIS A N 1
ATOM 748 C CA . HIS A 1 104 ? 20.168 18.909 -8.401 1.00 97.19 104 HIS A CA 1
ATOM 749 C C . HIS A 1 104 ? 18.664 19.198 -8.527 1.00 97.19 104 HIS A C 1
ATOM 751 O O . HIS A 1 104 ? 17.992 19.403 -7.520 1.00 97.19 104 HIS A O 1
ATOM 757 N N . ALA A 1 105 ? 18.107 19.174 -9.743 1.00 97.12 105 ALA A N 1
ATOM 758 C CA . ALA A 1 105 ? 16.668 19.328 -9.948 1.00 97.12 105 ALA A CA 1
ATOM 759 C C . ALA A 1 105 ? 15.868 18.167 -9.327 1.00 97.12 105 ALA A C 1
ATOM 761 O O . ALA A 1 105 ? 14.847 18.395 -8.680 1.00 97.12 105 ALA A O 1
ATOM 762 N N . LEU A 1 106 ? 16.338 16.925 -9.483 1.00 97.62 106 LEU A N 1
ATOM 763 C CA . LEU A 1 106 ? 15.717 15.752 -8.864 1.00 97.62 106 LEU A CA 1
ATOM 764 C C . LEU A 1 106 ? 15.832 15.780 -7.337 1.00 97.62 106 LEU A C 1
ATOM 766 O O . LEU A 1 106 ? 14.866 15.451 -6.658 1.00 97.62 106 LEU A O 1
ATOM 770 N N . GLU A 1 107 ? 16.970 16.207 -6.794 1.00 97.44 107 GLU A N 1
ATOM 771 C CA . GLU A 1 107 ? 17.170 16.382 -5.355 1.00 97.44 107 GLU A CA 1
ATOM 772 C C . GLU A 1 107 ? 16.229 17.449 -4.790 1.00 97.44 107 GLU A C 1
ATOM 774 O O . GLU A 1 107 ? 15.597 17.209 -3.764 1.00 97.44 107 GLU A O 1
ATOM 779 N N . GLN A 1 108 ? 16.058 18.583 -5.477 1.00 97.50 108 GLN A N 1
ATOM 780 C CA . GLN A 1 108 ? 15.107 19.624 -5.075 1.00 97.50 108 GLN A CA 1
ATOM 781 C C . GLN A 1 108 ? 13.662 19.119 -5.080 1.00 97.50 108 GLN A C 1
ATOM 783 O O . GLN A 1 108 ? 12.939 19.313 -4.105 1.00 97.50 108 GLN A O 1
ATOM 788 N N . VAL A 1 109 ? 13.242 18.430 -6.147 1.00 97.62 109 VAL A N 1
ATOM 789 C CA . VAL A 1 109 ? 11.891 17.855 -6.223 1.00 97.62 109 VAL A CA 1
ATOM 790 C C . VAL A 1 109 ? 11.700 16.765 -5.166 1.00 97.62 109 VAL A C 1
ATOM 792 O O . VAL A 1 109 ? 10.637 16.691 -4.558 1.00 97.62 109 VAL A O 1
ATOM 795 N N . SER A 1 110 ? 12.719 15.947 -4.894 1.00 97.12 110 SER A N 1
ATOM 796 C CA . SER A 1 110 ? 12.669 14.932 -3.835 1.00 97.12 110 SER A CA 1
ATOM 797 C C . SER A 1 110 ? 12.512 15.572 -2.458 1.00 97.12 110 SER A C 1
ATOM 799 O O . SER A 1 110 ? 11.662 15.144 -1.682 1.00 97.12 110 SER A O 1
ATOM 801 N N . GLN A 1 111 ? 13.279 16.624 -2.165 1.00 97.88 111 GLN A N 1
ATOM 802 C CA . GLN A 1 111 ? 13.174 17.360 -0.904 1.00 97.88 111 GLN A CA 1
ATOM 803 C C . GLN A 1 111 ? 11.789 17.995 -0.735 1.00 97.88 111 GLN A C 1
ATOM 805 O O . GLN A 1 111 ? 11.210 17.894 0.344 1.00 97.88 111 GLN A O 1
ATOM 810 N N . GLU A 1 112 ? 11.231 18.585 -1.793 1.00 97.88 112 GLU A N 1
ATOM 811 C CA . GLU A 1 112 ? 9.883 19.165 -1.776 1.00 97.88 112 GLU A CA 1
ATOM 812 C C . GLU A 1 112 ? 8.790 18.096 -1.596 1.00 97.88 112 GLU A C 1
ATOM 814 O O . GLU A 1 112 ? 7.843 18.269 -0.832 1.00 97.88 112 GLU A O 1
ATOM 819 N N . LEU A 1 113 ? 8.923 16.935 -2.238 1.00 97.94 113 LEU A N 1
ATOM 820 C CA . LEU A 1 113 ? 7.993 15.825 -2.019 1.00 97.94 113 LEU A CA 1
ATOM 821 C C . LEU A 1 113 ? 8.093 15.273 -0.592 1.00 97.94 113 LEU A C 1
ATOM 823 O O . LEU A 1 113 ? 7.077 14.926 0.009 1.00 97.94 113 LEU A O 1
ATOM 827 N N . GLU A 1 114 ? 9.295 15.211 -0.020 1.00 97.06 114 GLU A N 1
ATOM 828 C CA . GLU A 1 114 ? 9.495 14.789 1.365 1.00 97.06 114 GLU A CA 1
ATOM 829 C C . GLU A 1 114 ? 8.897 15.773 2.376 1.00 97.06 114 GLU A C 1
ATOM 831 O O . GLU A 1 114 ? 8.333 15.335 3.384 1.00 97.06 114 GLU A O 1
ATOM 836 N N . THR A 1 115 ? 9.008 17.086 2.145 1.00 97.62 115 THR A N 1
ATOM 837 C CA . THR A 1 115 ? 8.389 18.101 3.013 1.00 97.62 115 THR A CA 1
ATOM 838 C C . THR A 1 115 ? 6.869 18.050 2.906 1.00 97.62 115 THR A C 1
ATOM 840 O O . THR A 1 115 ? 6.195 18.030 3.938 1.00 97.62 115 THR A O 1
ATOM 843 N N . GLN A 1 116 ? 6.322 17.923 1.695 1.00 97.75 116 GLN A N 1
ATOM 844 C CA . GLN A 1 116 ? 4.884 17.750 1.474 1.00 97.75 116 GLN A CA 1
ATOM 845 C C . GLN A 1 116 ? 4.353 16.466 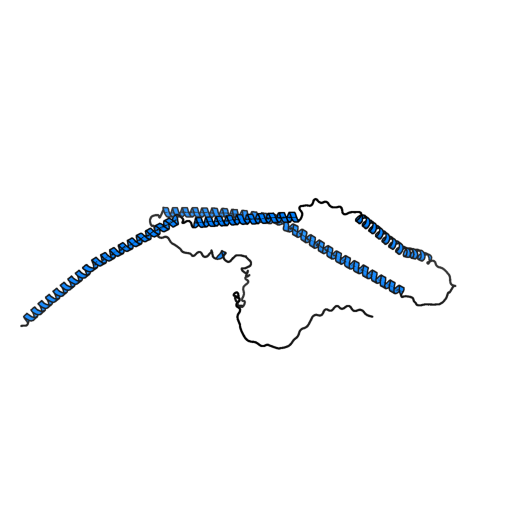2.115 1.00 97.75 116 GLN A C 1
ATOM 847 O O . GLN A 1 116 ? 3.299 16.484 2.756 1.00 97.75 116 GLN A O 1
ATOM 852 N N . LEU A 1 117 ? 5.084 15.354 2.002 1.00 97.31 117 LEU A N 1
ATOM 853 C CA . LEU A 1 117 ? 4.705 14.093 2.633 1.00 97.31 117 LEU A CA 1
ATOM 854 C C . LEU A 1 117 ? 4.706 14.219 4.158 1.00 97.31 117 LEU A C 1
ATOM 856 O O . LEU A 1 117 ? 3.742 13.794 4.795 1.00 97.31 117 LEU A O 1
ATOM 860 N N . ARG A 1 118 ? 5.744 14.829 4.746 1.00 96.69 118 ARG A N 1
ATOM 861 C CA . ARG A 1 118 ? 5.810 15.086 6.194 1.00 96.69 118 ARG A CA 1
ATOM 862 C C . ARG A 1 118 ? 4.640 15.947 6.664 1.00 96.69 118 ARG A C 1
ATOM 864 O O . ARG A 1 118 ? 3.914 15.526 7.560 1.00 96.69 118 ARG A O 1
ATOM 871 N N . ALA A 1 119 ? 4.378 17.069 5.995 1.00 95.94 119 ALA A N 1
ATOM 872 C CA . ALA A 1 119 ? 3.250 17.942 6.314 1.00 95.94 119 ALA A CA 1
ATOM 873 C C . ALA A 1 119 ? 1.898 17.220 6.173 1.00 95.94 119 ALA A C 1
ATOM 875 O O . ALA A 1 119 ? 1.012 17.353 7.021 1.00 95.94 119 ALA A O 1
ATOM 876 N N . HIS A 1 120 ? 1.728 16.400 5.132 1.00 95.31 120 HIS A N 1
ATOM 877 C CA . HIS A 1 120 ? 0.505 15.628 4.942 1.00 95.31 120 HIS A CA 1
ATOM 878 C C . HIS A 1 120 ? 0.327 14.561 6.032 1.00 95.31 120 HIS A C 1
ATOM 880 O O . HIS A 1 120 ? -0.784 14.398 6.547 1.00 95.31 120 HIS A O 1
ATOM 886 N N . LEU A 1 121 ? 1.396 13.866 6.427 1.00 93.44 121 LEU A N 1
ATOM 887 C CA . LEU A 1 121 ? 1.369 12.894 7.522 1.00 93.44 121 LEU A CA 1
ATOM 888 C C . LEU A 1 121 ? 1.065 13.560 8.867 1.00 93.44 121 LEU A C 1
ATOM 890 O O . LEU A 1 121 ? 0.212 13.054 9.592 1.00 93.44 121 LEU A O 1
ATOM 894 N N . GLU A 1 122 ? 1.663 14.711 9.170 1.00 91.75 122 GLU A N 1
ATOM 895 C CA . GLU A 1 122 ? 1.355 15.497 10.373 1.00 91.75 122 GLU A CA 1
ATOM 896 C C . GLU A 1 122 ? -0.101 15.979 10.374 1.00 91.75 122 GLU A C 1
ATOM 898 O O . GLU A 1 122 ? -0.821 15.783 11.353 1.00 91.75 122 GLU A O 1
ATOM 903 N N . SER A 1 123 ? -0.599 16.503 9.247 1.00 88.81 123 SER A N 1
ATOM 904 C CA . SER A 1 123 ? -2.010 16.897 9.113 1.00 88.81 123 SER A CA 1
ATOM 905 C C . SER A 1 123 ? -2.962 15.712 9.309 1.00 88.81 123 SER A C 1
ATOM 907 O O . SER A 1 123 ? -4.068 15.856 9.835 1.00 88.81 123 SER A O 1
ATOM 909 N N . ARG A 1 124 ? -2.559 14.513 8.870 1.00 86.19 124 ARG A N 1
ATOM 910 C CA . ARG A 1 124 ? -3.339 13.285 9.026 1.00 86.19 124 ARG A CA 1
ATOM 911 C C . ARG A 1 124 ? -3.289 12.790 10.469 1.00 86.19 124 ARG A C 1
ATOM 913 O O . ARG A 1 124 ? -4.329 12.388 10.981 1.00 86.19 124 ARG A O 1
ATOM 920 N N . ALA A 1 125 ? -2.134 12.874 11.125 1.00 81.06 125 ALA A N 1
ATOM 921 C CA . ALA A 1 125 ? -1.980 12.567 12.542 1.00 81.06 125 ALA A CA 1
ATOM 922 C C . ALA A 1 125 ? -2.857 13.495 13.400 1.00 81.06 125 ALA A C 1
ATOM 924 O O . ALA A 1 125 ? -3.619 13.014 14.238 1.00 81.06 125 ALA A O 1
ATOM 925 N N . GLN A 1 126 ? -2.866 14.798 13.103 1.00 78.31 126 GLN A N 1
ATOM 926 C CA . GLN A 1 126 ? -3.719 15.768 13.790 1.00 78.31 126 GLN A CA 1
ATOM 927 C C . GLN A 1 126 ? -5.213 15.501 13.552 1.00 78.31 126 GLN A C 1
ATOM 929 O O . GLN A 1 126 ? -6.002 15.517 14.495 1.00 78.31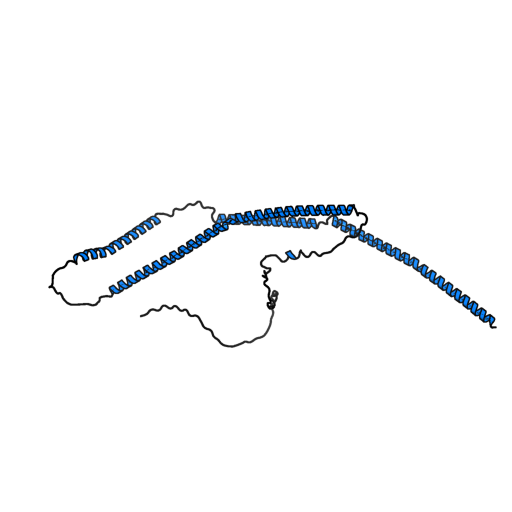 126 GLN A O 1
ATOM 934 N N . ARG A 1 127 ? -5.614 15.172 12.314 1.00 73.25 127 ARG A N 1
ATOM 935 C CA . ARG A 1 127 ? -6.994 14.749 11.999 1.00 73.25 127 ARG A CA 1
ATOM 936 C C . ARG A 1 127 ? -7.394 13.447 12.700 1.00 73.25 127 ARG A C 1
ATOM 938 O O . ARG A 1 127 ? -8.565 13.267 13.014 1.00 73.25 127 ARG A O 1
ATOM 945 N N . SER A 1 128 ? -6.442 12.556 12.976 1.00 68.75 128 SER A N 1
ATOM 946 C CA . SER A 1 128 ? -6.676 11.333 13.758 1.00 68.75 128 SER A CA 1
ATOM 947 C C . SER A 1 128 ? -6.729 11.556 15.277 1.00 68.75 128 SER A C 1
ATOM 949 O O . SER A 1 128 ? -6.949 10.604 16.025 1.00 68.75 128 SER A O 1
ATOM 951 N N . GLY A 1 129 ? -6.612 12.806 15.745 1.00 65.56 129 GLY A N 1
ATOM 952 C CA . GLY A 1 129 ? -6.669 13.194 17.161 1.00 65.56 129 GLY A CA 1
ATOM 953 C C . GLY A 1 129 ? -7.965 12.835 17.907 1.00 65.56 129 GLY A C 1
ATOM 954 O O . GLY A 1 129 ? -8.035 12.997 19.122 1.00 65.56 129 GLY A O 1
ATOM 955 N N . GLY A 1 130 ? -8.977 12.287 17.227 1.00 73.38 130 GLY A N 1
ATOM 956 C CA . GLY A 1 130 ? -10.209 11.786 17.847 1.00 73.38 130 GLY A CA 1
ATOM 957 C C . GLY A 1 130 ? -10.034 10.540 18.729 1.00 73.38 130 GLY A C 1
ATOM 958 O O . GLY A 1 130 ? -10.931 10.227 19.510 1.00 73.38 130 GLY A O 1
ATOM 959 N N . TRP A 1 131 ? -8.892 9.840 18.658 1.00 78.44 131 TRP A N 1
ATOM 960 C CA . TRP A 1 131 ? -8.663 8.635 19.470 1.00 78.44 131 TRP A CA 1
ATOM 961 C C . TRP A 1 131 ? -8.635 8.923 20.978 1.00 78.44 131 TRP A C 1
ATOM 963 O O . TRP A 1 131 ? -9.170 8.138 21.754 1.00 78.44 131 TRP A O 1
ATOM 973 N N . GLY A 1 132 ? -8.089 10.069 21.404 1.00 85.25 132 GLY A N 1
ATOM 974 C CA . GLY A 1 132 ? -8.025 10.430 22.826 1.00 85.25 132 GLY A CA 1
ATOM 975 C C . GLY A 1 132 ? -9.406 10.660 23.451 1.00 85.25 132 GLY A C 1
ATOM 976 O O . GLY A 1 132 ? -9.673 10.186 24.553 1.00 85.25 132 GLY A O 1
ATOM 977 N N . ALA A 1 133 ? -10.313 11.322 22.725 1.00 85.50 133 ALA A N 1
ATOM 978 C CA . ALA A 1 133 ? -11.686 11.550 23.180 1.00 85.50 133 ALA A CA 1
ATOM 979 C C . ALA A 1 133 ? -12.487 10.238 23.263 1.00 85.50 133 ALA A C 1
ATOM 981 O O . ALA A 1 133 ? -13.188 10.000 24.246 1.00 85.50 133 ALA A O 1
ATOM 982 N N . LEU A 1 134 ? -12.330 9.355 22.269 1.00 86.94 134 LEU A N 1
ATOM 983 C CA . LEU A 1 134 ? -12.933 8.019 22.285 1.00 86.94 134 LEU A CA 1
ATOM 984 C C . LEU A 1 134 ? -12.381 7.161 23.430 1.00 86.94 134 LEU A C 1
ATOM 986 O O . LEU A 1 134 ? -13.148 6.493 24.116 1.00 86.94 134 LEU A O 1
ATOM 990 N N . GLN A 1 135 ? -11.072 7.218 23.683 1.00 90.06 135 GLN A N 1
ATOM 991 C CA . GLN A 1 135 ? -10.439 6.505 24.789 1.00 90.06 135 GLN A CA 1
ATOM 992 C C . GLN A 1 135 ? -10.934 7.007 26.152 1.00 90.06 135 GLN A C 1
ATOM 994 O O . GLN A 1 135 ? -11.192 6.195 27.040 1.00 90.06 135 GLN A O 1
ATOM 999 N N . ALA A 1 136 ? -11.108 8.321 26.317 1.00 92.50 136 ALA A N 1
ATOM 1000 C CA . ALA A 1 136 ? -11.666 8.905 27.535 1.00 92.50 136 ALA A CA 1
ATOM 1001 C C . ALA A 1 136 ? -13.134 8.495 27.748 1.00 92.50 136 ALA A C 1
ATOM 1003 O O . ALA A 1 136 ? -13.507 8.102 28.853 1.00 92.50 136 ALA A O 1
ATOM 1004 N N . SER A 1 137 ? -13.952 8.519 26.689 1.00 93.88 137 SER A N 1
ATOM 1005 C CA . SER A 1 137 ? -15.345 8.054 26.736 1.00 93.88 137 SER A CA 1
ATOM 1006 C C . SER A 1 137 ? -15.437 6.567 27.089 1.00 93.88 137 SER A C 1
ATOM 1008 O O . SER A 1 137 ? -16.208 6.190 27.972 1.00 93.88 137 SER A O 1
ATOM 1010 N N . TRP A 1 138 ? -14.599 5.730 26.473 1.00 94.44 138 TRP A N 1
ATOM 1011 C CA . TRP A 1 138 ? -14.505 4.307 26.791 1.00 94.44 138 TRP A CA 1
ATOM 1012 C C . TRP A 1 138 ? -14.114 4.073 28.254 1.00 94.44 138 TRP A C 1
ATOM 1014 O O . TRP A 1 138 ? -14.775 3.308 28.952 1.00 94.44 138 TRP A O 1
ATOM 1024 N N . ALA A 1 139 ? -13.085 4.769 28.747 1.00 96.56 139 ALA A N 1
ATOM 1025 C CA . ALA A 1 139 ? -12.647 4.657 30.136 1.00 96.56 139 ALA A CA 1
ATOM 1026 C C . ALA A 1 139 ? -13.749 5.070 31.128 1.00 96.56 139 ALA A C 1
ATOM 1028 O O . ALA A 1 139 ? -13.984 4.362 32.107 1.00 96.56 139 ALA A O 1
ATOM 1029 N N . SER A 1 140 ? -14.464 6.164 30.846 1.00 96.81 140 SER A N 1
ATOM 1030 C CA . SER A 1 140 ? -15.608 6.612 31.648 1.00 96.81 140 SER A CA 1
ATOM 1031 C C . SER A 1 140 ? -16.742 5.583 31.653 1.00 96.81 140 SER A C 1
ATOM 1033 O O . SER A 1 140 ? -17.278 5.275 32.716 1.00 96.81 140 SER A O 1
ATOM 1035 N N . SER A 1 141 ? -17.058 4.983 30.502 1.00 96.94 141 SER A N 1
ATOM 1036 C CA . SER A 1 141 ? -18.063 3.920 30.410 1.00 96.94 141 SER A CA 1
ATOM 1037 C C . SER A 1 141 ? -17.655 2.676 31.208 1.00 96.94 141 SER A C 1
ATOM 1039 O O . SER A 1 141 ? -18.463 2.141 31.967 1.00 96.94 141 SER A O 1
ATOM 1041 N N . CYS A 1 142 ? -16.390 2.249 31.126 1.00 97.00 142 CYS A N 1
ATOM 1042 C CA . CYS A 1 142 ? -15.878 1.145 31.941 1.00 97.00 142 CYS A CA 1
ATOM 1043 C C . CYS A 1 142 ? -15.970 1.438 33.444 1.00 97.00 142 CYS A C 1
ATOM 1045 O O . CYS A 1 142 ? -16.330 0.544 34.211 1.00 97.00 142 CYS A O 1
ATOM 1047 N N . GLN A 1 143 ? -15.673 2.671 33.865 1.00 97.62 143 GLN A N 1
ATOM 1048 C CA . GLN A 1 143 ? -15.817 3.077 35.262 1.00 97.62 143 GLN A CA 1
ATOM 1049 C C . GLN A 1 143 ? -17.283 3.015 35.708 1.00 97.62 143 GLN A C 1
ATOM 1051 O O . GLN A 1 143 ? -17.572 2.411 36.737 1.00 97.62 143 GLN A O 1
ATOM 1056 N N . GLN A 1 144 ? -18.208 3.553 34.910 1.00 97.81 144 GLN A N 1
ATOM 1057 C CA . GLN A 1 144 ? -19.639 3.535 35.218 1.00 97.81 144 GLN A CA 1
ATOM 1058 C C . GLN A 1 144 ? -20.188 2.106 35.333 1.00 97.81 144 GLN A C 1
ATOM 1060 O O . GLN A 1 144 ? -20.950 1.801 36.248 1.00 97.81 144 GLN A O 1
ATOM 1065 N N . VAL A 1 145 ? -19.774 1.204 34.436 1.00 97.94 145 VAL A N 1
ATOM 1066 C CA . VAL A 1 145 ? -20.133 -0.220 34.519 1.00 97.94 145 VAL A CA 1
ATOM 1067 C C . VAL A 1 145 ? -19.552 -0.851 35.786 1.00 97.94 145 VAL A C 1
ATOM 1069 O O . VAL A 1 145 ? -20.251 -1.597 36.467 1.00 97.94 145 VAL A O 1
ATOM 1072 N N . GLY A 1 146 ? -18.302 -0.536 36.135 1.00 97.81 146 GLY A N 1
ATOM 1073 C CA . GLY A 1 146 ? -17.673 -1.013 37.367 1.00 97.81 146 GLY A CA 1
ATOM 1074 C C . GLY A 1 146 ? -18.422 -0.568 38.626 1.00 97.81 146 GLY A C 1
ATOM 1075 O O . GLY A 1 146 ? -18.708 -1.392 39.494 1.00 97.81 146 GLY A O 1
ATOM 1076 N N . GLU A 1 147 ? -18.799 0.707 38.703 1.00 98.12 147 GLU A N 1
ATOM 1077 C CA . GLU A 1 147 ? -19.593 1.260 39.806 1.00 98.12 147 GLU A CA 1
ATOM 1078 C C . GLU A 1 147 ? -20.981 0.611 39.886 1.00 98.12 147 GLU A C 1
ATOM 1080 O O . GLU A 1 147 ? -21.399 0.193 40.965 1.00 98.12 147 GLU A O 1
ATOM 1085 N N . ALA A 1 148 ? -21.660 0.424 38.750 1.00 97.75 148 ALA A N 1
ATOM 1086 C CA . ALA A 1 148 ? -22.959 -0.246 38.702 1.00 97.75 148 ALA A CA 1
ATOM 1087 C C . ALA A 1 148 ? -22.889 -1.714 39.162 1.00 97.75 148 ALA A C 1
ATOM 1089 O O . ALA A 1 148 ? -23.795 -2.191 39.845 1.00 97.75 148 ALA A O 1
ATOM 1090 N N . VAL A 1 149 ? -21.813 -2.436 38.829 1.00 98.25 149 VAL A N 1
ATOM 1091 C CA . VAL A 1 149 ? -21.591 -3.815 39.297 1.00 98.25 149 VAL A CA 1
ATOM 1092 C C . VAL A 1 149 ? -21.361 -3.857 40.808 1.00 98.25 149 VAL A C 1
ATOM 1094 O O . VAL A 1 149 ? -21.914 -4.727 41.483 1.00 98.25 149 VAL A O 1
ATOM 1097 N N . LEU A 1 150 ? -20.577 -2.922 41.353 1.00 98.12 150 LEU A N 1
ATOM 1098 C CA . LEU A 1 150 ? -20.354 -2.828 42.798 1.00 98.12 150 LEU A CA 1
ATOM 1099 C C . LEU A 1 150 ? -21.643 -2.488 43.549 1.00 98.12 150 LEU A C 1
ATOM 1101 O O . LEU A 1 150 ? -21.924 -3.101 44.579 1.00 98.12 150 LEU A O 1
ATOM 1105 N N . GLU A 1 151 ? -22.444 -1.564 43.022 1.00 98.12 151 GLU A N 1
ATOM 1106 C CA . GLU A 1 151 ? -23.725 -1.207 43.630 1.00 98.12 151 GLU A CA 1
ATOM 1107 C C . GLU A 1 151 ? -24.725 -2.365 43.554 1.00 98.12 151 GLU A C 1
ATOM 1109 O O . GLU A 1 151 ? -25.386 -2.675 44.542 1.00 98.12 151 GLU A O 1
ATOM 1114 N N . ASN A 1 152 ? -24.770 -3.096 42.436 1.00 97.75 152 ASN A N 1
ATOM 1115 C CA . ASN A 1 152 ? -25.588 -4.303 42.320 1.00 97.75 152 ASN A CA 1
ATOM 1116 C C . ASN A 1 152 ? -25.188 -5.359 43.365 1.00 97.75 152 ASN A C 1
ATOM 1118 O O . ASN A 1 152 ? -26.045 -5.881 44.077 1.00 97.75 152 ASN A O 1
ATOM 1122 N N . ALA A 1 153 ? -23.885 -5.611 43.533 1.00 98.00 153 ALA A N 1
ATOM 1123 C CA . ALA A 1 153 ? -23.394 -6.521 44.566 1.00 98.00 153 ALA A CA 1
ATOM 1124 C C . ALA A 1 153 ? -23.787 -6.054 45.979 1.00 98.00 153 ALA A C 1
ATOM 1126 O O . ALA A 1 153 ? -24.147 -6.870 46.829 1.00 98.00 153 ALA A O 1
ATOM 1127 N N . ARG A 1 154 ? -23.767 -4.740 46.230 1.00 98.06 154 ARG A N 1
ATOM 1128 C CA . ARG A 1 154 ? -24.178 -4.154 47.509 1.00 98.06 154 ARG A CA 1
ATOM 1129 C C . ARG A 1 154 ? -25.672 -4.344 47.775 1.00 98.06 154 ARG A C 1
ATOM 1131 O O . ARG A 1 154 ? -26.038 -4.778 48.867 1.00 98.06 154 ARG A O 1
ATOM 1138 N N . LEU A 1 155 ? -26.518 -4.080 46.781 1.00 97.44 155 LEU A N 1
ATOM 1139 C CA . LEU A 1 155 ? -27.967 -4.289 46.858 1.00 97.44 155 LEU A CA 1
ATOM 1140 C C . LEU A 1 155 ? -28.320 -5.771 47.032 1.00 97.44 155 LEU A C 1
ATOM 1142 O O . LEU A 1 155 ? -29.202 -6.109 47.822 1.00 97.44 155 LEU A O 1
ATOM 1146 N N . MET A 1 156 ? -27.603 -6.669 46.354 1.00 98.06 156 MET A N 1
ATOM 1147 C CA . MET A 1 156 ? -27.770 -8.114 46.513 1.00 98.06 156 MET A CA 1
ATOM 1148 C C . MET A 1 156 ? -27.491 -8.546 47.960 1.00 98.06 156 MET A C 1
ATOM 1150 O O . MET A 1 156 ? -28.316 -9.228 48.561 1.00 98.06 156 MET A O 1
ATOM 1154 N N . LEU A 1 157 ? -26.393 -8.075 48.562 1.00 97.50 157 LEU A N 1
ATOM 1155 C CA . LEU A 1 157 ? -26.070 -8.364 49.967 1.00 97.50 157 LEU A CA 1
ATOM 1156 C C . LEU A 1 157 ? -27.104 -7.786 50.944 1.00 97.50 157 LEU A C 1
ATOM 1158 O O . LEU A 1 157 ? -27.454 -8.430 51.934 1.00 97.50 157 LEU A O 1
ATOM 1162 N N . GLN A 1 158 ? -27.617 -6.581 50.679 1.00 97.12 158 GLN A N 1
ATOM 1163 C CA . GLN A 1 158 ? -28.705 -6.007 51.477 1.00 97.12 158 GLN A CA 1
ATOM 1164 C C . GLN A 1 158 ? -29.978 -6.850 51.376 1.00 97.12 158 GLN A C 1
ATOM 1166 O O . GLN A 1 158 ? -30.633 -7.093 52.386 1.00 97.12 158 GLN A O 1
ATOM 1171 N N . THR A 1 159 ? -30.292 -7.348 50.180 1.00 96.88 159 THR A N 1
ATOM 1172 C CA . THR A 1 159 ? -31.447 -8.221 49.947 1.00 96.88 159 THR A CA 1
ATOM 1173 C C . THR A 1 159 ? -31.305 -9.532 50.715 1.00 96.88 159 THR A C 1
ATOM 1175 O O . THR A 1 159 ? -32.228 -9.922 51.425 1.00 96.88 159 THR A O 1
ATOM 1178 N N . GLU A 1 160 ? -30.133 -10.170 50.657 1.00 97.56 160 GLU A N 1
ATOM 1179 C CA . GLU A 1 160 ? -29.840 -11.378 51.438 1.00 97.56 160 GLU A CA 1
ATOM 1180 C C . GLU A 1 160 ? -29.946 -11.121 52.947 1.00 97.56 160 GLU A C 1
ATOM 1182 O O . GLU A 1 160 ? -30.480 -11.951 53.678 1.00 97.56 160 GLU A O 1
ATOM 1187 N N . THR A 1 161 ? -29.503 -9.951 53.413 1.00 96.56 161 THR A N 1
ATOM 1188 C CA . THR A 1 161 ? -29.598 -9.560 54.828 1.00 96.56 161 THR A CA 1
ATOM 1189 C C . THR A 1 161 ? -31.052 -9.394 55.271 1.00 96.56 161 THR A C 1
ATOM 1191 O O . THR A 1 161 ? -31.438 -9.894 56.326 1.00 96.56 161 THR A O 1
ATOM 1194 N N . ILE A 1 162 ? -31.879 -8.719 54.467 1.00 97.00 162 ILE A N 1
ATOM 1195 C CA . ILE A 1 162 ? -33.311 -8.545 54.752 1.00 97.00 162 ILE A CA 1
ATOM 1196 C C . ILE A 1 162 ? -34.023 -9.898 54.726 1.00 97.00 162 ILE A C 1
ATOM 1198 O O . ILE A 1 162 ? -34.857 -10.166 55.587 1.00 97.00 162 ILE A O 1
ATOM 1202 N N . GLN A 1 163 ? -33.682 -10.764 53.770 1.00 96.56 163 GLN A N 1
ATOM 1203 C CA . GLN A 1 163 ? -34.273 -12.091 53.652 1.00 96.56 163 GLN A CA 1
ATOM 1204 C C . GLN A 1 163 ? -33.896 -12.991 54.835 1.00 96.56 163 GLN A C 1
ATOM 1206 O O . GLN A 1 163 ? -34.781 -13.610 55.419 1.00 96.56 163 GLN A O 1
ATOM 1211 N N . ALA A 1 164 ? -32.624 -12.994 55.244 1.00 95.81 164 ALA A N 1
ATOM 1212 C CA . ALA A 1 164 ? -32.174 -13.696 56.443 1.00 95.81 164 ALA A CA 1
ATOM 1213 C C . ALA A 1 164 ? -32.881 -13.168 57.700 1.00 95.81 164 ALA A C 1
ATOM 1215 O O . ALA A 1 164 ? -33.405 -13.954 58.480 1.00 95.81 164 ALA A O 1
ATOM 1216 N N . GLY A 1 165 ? -32.996 -11.844 57.851 1.00 95.69 165 GLY A N 1
ATOM 1217 C CA . GLY A 1 165 ? -33.746 -11.246 58.955 1.00 95.69 165 GLY A CA 1
ATOM 1218 C C . GLY A 1 165 ? -35.226 -11.643 58.948 1.00 95.69 165 GLY A C 1
ATOM 1219 O O . GLY A 1 165 ? -35.784 -11.964 59.993 1.00 95.69 165 GLY A O 1
ATOM 1220 N N . ALA A 1 166 ? -35.870 -11.674 57.778 1.00 94.31 166 ALA A N 1
ATOM 1221 C CA . ALA A 1 166 ? -37.255 -12.119 57.643 1.00 94.31 166 ALA A CA 1
ATOM 1222 C C . ALA A 1 166 ? -37.428 -13.598 58.022 1.00 94.31 166 ALA A C 1
ATOM 1224 O O . ALA A 1 166 ? -38.421 -13.951 58.660 1.00 94.31 166 ALA A O 1
ATOM 1225 N N . ASP A 1 167 ? -36.475 -14.454 57.659 1.00 94.19 167 ASP A N 1
ATOM 1226 C CA . ASP A 1 167 ? -36.494 -15.866 58.033 1.00 94.19 167 ASP A CA 1
ATOM 1227 C C . ASP A 1 167 ? -36.216 -16.061 59.539 1.00 94.19 167 ASP A C 1
ATOM 1229 O O . ASP A 1 167 ? -36.924 -16.846 60.171 1.00 94.19 167 ASP A O 1
ATOM 1233 N N . ASP A 1 168 ? -35.331 -15.262 60.152 1.00 94.88 168 ASP A N 1
ATOM 1234 C CA . ASP A 1 168 ? -35.130 -15.228 61.613 1.00 94.88 168 ASP A CA 1
ATOM 1235 C C . ASP A 1 168 ? -36.416 -14.824 62.358 1.00 94.88 168 ASP A C 1
ATOM 1237 O O . ASP A 1 168 ? -36.732 -15.359 63.426 1.00 94.88 168 ASP A O 1
ATOM 1241 N N . PHE A 1 169 ? -37.179 -13.865 61.816 1.00 91.38 169 PHE A N 1
ATOM 1242 C CA . PHE A 1 169 ? -38.473 -13.470 62.381 1.00 91.38 169 PHE A CA 1
ATOM 1243 C C . PHE A 1 169 ? -39.522 -14.577 62.241 1.00 91.38 169 PHE A C 1
ATOM 1245 O O . PHE A 1 169 ? -40.262 -14.824 63.195 1.00 91.38 169 PHE A O 1
ATOM 1252 N N . LYS A 1 170 ? -39.579 -15.268 61.093 1.00 93.25 170 LYS A N 1
ATOM 1253 C CA . LYS A 1 170 ? -40.474 -16.422 60.901 1.00 93.25 170 LYS A CA 1
ATOM 1254 C C . LYS A 1 170 ? -40.142 -17.561 61.861 1.00 93.25 170 LYS A C 1
ATOM 1256 O O . LYS A 1 170 ? -41.061 -18.151 62.421 1.00 93.25 170 LYS A O 1
ATOM 1261 N N . GLU A 1 171 ? -38.859 -17.863 62.070 1.00 90.88 171 GLU A N 1
ATOM 1262 C CA . GLU A 1 171 ? -38.438 -18.908 63.008 1.00 90.88 171 GLU A CA 1
ATOM 1263 C C . GLU A 1 171 ? -38.847 -18.561 64.443 1.00 90.88 171 GLU A C 1
ATOM 1265 O O . GLU A 1 171 ? -39.448 -19.393 65.124 1.00 90.88 171 GLU A O 1
ATOM 1270 N N . ARG A 1 172 ? -38.606 -17.319 64.889 1.00 87.88 172 ARG A N 1
ATOM 1271 C CA . ARG A 1 172 ? -39.044 -16.868 66.222 1.00 87.88 172 ARG A CA 1
ATOM 1272 C C . ARG A 1 172 ? -40.561 -16.919 66.391 1.00 87.88 172 ARG A C 1
ATOM 1274 O O . ARG A 1 172 ? -41.027 -17.348 67.443 1.00 87.88 172 ARG A O 1
ATOM 1281 N N . ALA A 1 173 ? -41.324 -16.510 65.378 1.00 83.31 173 ALA A N 1
ATOM 1282 C CA . ALA A 1 173 ? -42.784 -16.582 65.417 1.00 83.31 173 ALA A CA 1
ATOM 1283 C C . ALA A 1 173 ? -43.277 -18.037 65.516 1.00 83.31 173 ALA A C 1
ATOM 1285 O O . ALA A 1 173 ? -44.102 -18.343 66.371 1.00 83.31 173 ALA A O 1
ATOM 1286 N N . GLY A 1 174 ? -42.705 -18.950 64.722 1.00 81.81 174 GLY A N 1
ATOM 1287 C CA . GLY A 1 174 ? -43.026 -20.378 64.797 1.00 81.81 174 GLY A CA 1
ATOM 1288 C C . GLY A 1 174 ? -42.659 -21.011 66.144 1.00 81.81 174 GLY A C 1
ATOM 1289 O O . GLY A 1 174 ? -43.427 -21.805 66.680 1.00 81.81 174 GLY A O 1
ATOM 1290 N N . GLN A 1 175 ? -41.527 -20.626 66.744 1.00 76.81 175 GLN A N 1
ATOM 1291 C CA . GLN A 1 175 ? -41.146 -21.076 68.090 1.00 76.81 175 GLN A CA 1
ATOM 1292 C C . GLN A 1 175 ? -42.142 -20.598 69.156 1.00 76.81 175 GLN A C 1
ATOM 1294 O O . GLN A 1 175 ? -42.507 -21.373 70.042 1.00 76.81 175 GLN A O 1
ATOM 1299 N N . GLN A 1 176 ? -42.617 -19.355 69.052 1.00 69.06 176 GLN A N 1
ATOM 1300 C CA . GLN A 1 176 ? -43.569 -18.772 69.996 1.00 69.06 176 GLN A CA 1
ATOM 1301 C C . GLN A 1 176 ? -44.987 -19.348 69.860 1.00 69.06 176 GLN A C 1
ATOM 1303 O O . GLN A 1 176 ? -45.690 -19.449 70.858 1.00 69.06 176 GLN A O 1
ATOM 1308 N N . GLU A 1 177 ? -45.392 -19.804 68.672 1.00 64.19 177 GLU A N 1
ATOM 1309 C CA . GLU A 1 177 ? -46.632 -20.578 68.499 1.00 64.19 177 GLU A CA 1
ATOM 1310 C C . GLU A 1 177 ? -46.538 -21.994 69.101 1.00 64.19 177 GLU A C 1
ATOM 1312 O O . GLU A 1 177 ? -47.552 -22.575 69.483 1.00 64.19 177 GLU A O 1
ATOM 1317 N N . THR A 1 178 ? -45.328 -22.551 69.239 1.00 60.84 178 THR A N 1
ATOM 1318 C CA . THR A 1 178 ? -45.102 -23.901 69.797 1.00 60.84 178 THR A CA 1
ATOM 1319 C C . THR A 1 178 ? -44.816 -23.959 71.304 1.00 60.84 178 THR A C 1
ATOM 1321 O O . THR A 1 178 ? -44.659 -25.055 71.845 1.00 60.84 178 THR A O 1
ATOM 1324 N N . GLY A 1 179 ? -44.788 -22.831 72.021 1.00 58.53 179 GLY A N 1
ATOM 1325 C CA . GLY A 1 179 ? -44.726 -22.813 73.489 1.00 58.53 179 GLY A CA 1
ATOM 1326 C C . GLY A 1 179 ? -45.704 -21.790 74.078 1.00 58.53 179 GLY A C 1
ATOM 1327 O O . GLY A 1 179 ? -45.670 -20.655 73.614 1.00 58.53 179 GLY A O 1
ATOM 1328 N N . PRO A 1 180 ? -46.547 -22.108 75.091 1.00 53.56 180 PRO A N 1
ATOM 1329 C CA . PRO A 1 180 ? -46.557 -23.271 75.989 1.00 53.56 180 PRO A CA 1
ATOM 1330 C C . PRO A 1 180 ? -47.856 -24.116 75.934 1.00 53.56 180 PRO A C 1
ATOM 1332 O O . PRO A 1 180 ? -48.949 -23.624 76.193 1.00 53.56 180 PRO A O 1
ATOM 1335 N N . LEU A 1 181 ? -47.713 -25.432 75.729 1.00 49.62 181 LEU A N 1
ATOM 1336 C CA . LEU A 1 181 ? -48.714 -26.466 76.062 1.00 49.62 181 LEU A CA 1
ATOM 1337 C C . LEU A 1 181 ? -48.397 -27.146 77.413 1.00 49.62 181 LEU A C 1
ATOM 1339 O O . LEU A 1 181 ? -48.587 -28.349 77.571 1.00 49.62 181 LEU A O 1
ATOM 1343 N N . SER A 1 182 ? -47.880 -26.399 78.393 1.00 48.22 182 SER A N 1
ATOM 1344 C CA . SER A 1 182 ? -47.787 -26.888 79.775 1.00 48.22 182 SER A CA 1
ATOM 1345 C C . SER A 1 182 ? -48.901 -26.241 80.590 1.00 48.22 182 SER A C 1
ATOM 1347 O O . SER A 1 182 ? -48.825 -25.053 80.897 1.00 48.22 182 SER A O 1
ATOM 1349 N N . GLY A 1 183 ? -49.948 -27.017 80.866 1.00 48.59 183 GLY A N 1
ATOM 1350 C CA . GLY A 1 183 ? -51.060 -26.630 81.728 1.00 48.59 183 GLY A CA 1
ATOM 1351 C C . GLY A 1 183 ? -50.704 -26.672 83.218 1.00 48.59 183 GLY A C 1
ATOM 1352 O O . GLY A 1 183 ? -49.853 -27.471 83.605 1.00 48.59 183 GLY A O 1
ATOM 1353 N N . GLU A 1 184 ? -51.386 -25.784 83.962 1.00 51.72 184 GLU A N 1
ATOM 1354 C CA . GLU A 1 184 ? -52.040 -25.962 85.284 1.00 51.72 184 GLU A CA 1
ATOM 1355 C C . GLU A 1 184 ? -51.160 -26.403 86.484 1.00 51.72 184 GLU A C 1
ATOM 1357 O O . GLU A 1 184 ? -50.326 -27.289 86.365 1.00 51.72 184 GLU A O 1
ATOM 1362 N N . ASP A 1 185 ? -51.239 -25.898 87.721 1.00 50.19 185 ASP A N 1
ATOM 1363 C CA . ASP A 1 185 ? -52.111 -24.984 88.484 1.00 50.19 185 ASP A CA 1
ATOM 1364 C C . ASP A 1 185 ? -51.373 -24.626 89.808 1.00 50.19 185 ASP A C 1
ATOM 1366 O O . ASP A 1 185 ? -50.507 -25.395 90.223 1.00 50.19 185 ASP A O 1
ATOM 1370 N N . HIS A 1 186 ? -51.694 -23.495 90.470 1.00 41.22 186 HIS A N 1
ATOM 1371 C CA . HIS A 1 186 ? -51.884 -23.338 91.941 1.00 41.22 186 HIS A CA 1
ATOM 1372 C C . HIS A 1 186 ? -51.838 -21.863 92.430 1.00 41.22 186 HIS A C 1
ATOM 1374 O O . HIS A 1 186 ? -50.782 -21.273 92.644 1.00 41.22 186 HIS A O 1
ATOM 1380 N N . ASP A 1 187 ? -53.048 -21.347 92.663 1.00 55.28 187 ASP A N 1
ATOM 1381 C CA . ASP A 1 187 ? -53.575 -20.614 93.830 1.00 55.28 187 ASP A CA 1
ATOM 1382 C C . ASP A 1 187 ? -53.238 -19.148 94.215 1.00 55.28 187 ASP A C 1
ATOM 1384 O O . ASP A 1 187 ? -52.126 -18.650 94.035 1.00 55.28 187 ASP A O 1
ATOM 1388 N N . PRO A 1 188 ? -54.240 -18.433 94.800 1.00 64.06 188 PRO A N 1
ATOM 1389 C CA . PRO A 1 188 ? -54.243 -16.986 94.990 1.00 64.06 188 PRO A CA 1
ATOM 1390 C C . PRO A 1 188 ? -53.891 -16.584 96.432 1.00 64.06 188 PRO A C 1
ATOM 1392 O O . PRO A 1 188 ? -54.633 -16.865 97.373 1.00 64.06 188 PRO A O 1
ATOM 1395 N N . ILE A 1 189 ? -52.804 -15.831 96.615 1.00 54.75 189 ILE A N 1
ATOM 1396 C CA . ILE A 1 189 ? -52.458 -15.234 97.913 1.00 54.75 189 ILE A CA 1
ATOM 1397 C C . ILE A 1 189 ? -52.715 -13.729 97.849 1.00 54.75 189 ILE A C 1
ATOM 1399 O O . ILE A 1 189 ? -51.879 -12.926 97.442 1.00 54.75 189 ILE A O 1
ATOM 1403 N N . SER A 1 190 ? -53.926 -13.358 98.268 1.00 56.00 190 SER A N 1
ATOM 1404 C CA . SER A 1 190 ? -54.143 -12.071 98.922 1.00 56.00 190 SER A CA 1
ATOM 1405 C C . SER A 1 190 ? -53.391 -12.054 100.254 1.00 56.00 190 SER A C 1
ATOM 1407 O O . SER A 1 190 ? -53.305 -13.076 100.927 1.00 56.00 190 SER A O 1
ATOM 1409 N N . ILE A 1 191 ? -52.978 -10.848 100.656 1.00 55.41 191 ILE A N 1
ATOM 1410 C CA . ILE A 1 191 ? -52.291 -10.469 101.903 1.00 55.41 191 ILE A CA 1
ATOM 1411 C C . ILE A 1 191 ? -50.763 -10.429 101.758 1.00 55.41 191 ILE A C 1
ATOM 1413 O O . ILE A 1 191 ? -50.051 -11.311 102.214 1.00 55.41 191 ILE A O 1
ATOM 1417 N N . LEU A 1 192 ? -50.264 -9.344 101.160 1.00 51.81 192 LEU A N 1
ATOM 1418 C CA . LEU A 1 192 ? -49.343 -8.408 101.822 1.00 51.81 192 LEU A CA 1
ATOM 1419 C C . LEU A 1 192 ? -49.158 -7.182 100.900 1.00 51.81 192 LEU A C 1
ATOM 1421 O O . LEU A 1 192 ? -48.431 -7.225 99.916 1.00 51.81 192 LEU A O 1
ATOM 1425 N N . ILE A 1 193 ? -49.862 -6.092 101.202 1.00 63.41 193 ILE A N 1
ATOM 1426 C CA . ILE A 1 193 ? -49.585 -4.748 100.666 1.00 63.41 193 ILE A CA 1
ATOM 1427 C C . ILE A 1 193 ? -48.728 -4.068 101.742 1.00 63.41 193 ILE A C 1
ATOM 1429 O O . ILE A 1 193 ? -49.141 -4.085 102.905 1.00 63.41 193 ILE A O 1
ATOM 1433 N N . PRO A 1 194 ? -47.544 -3.522 101.418 1.00 56.34 194 PRO A N 1
ATOM 1434 C CA . PRO A 1 194 ? -47.513 -2.073 101.215 1.00 56.34 194 PRO A CA 1
ATOM 1435 C C . PRO A 1 194 ? -46.531 -1.583 100.143 1.00 56.34 194 PRO A C 1
ATOM 1437 O O . PRO A 1 194 ? -45.502 -2.197 99.907 1.00 56.34 194 PRO A O 1
ATOM 1440 N N . GLU A 1 195 ? -46.878 -0.419 99.578 1.00 50.84 195 GLU A N 1
ATOM 1441 C CA . GLU A 1 195 ? -45.969 0.547 98.941 1.00 50.84 195 GLU A CA 1
ATOM 1442 C C . GLU A 1 195 ? -45.146 0.027 97.747 1.00 50.84 195 GLU A C 1
ATOM 1444 O O . GLU A 1 195 ? -44.109 -0.597 97.905 1.00 50.84 195 GLU A O 1
ATOM 1449 N N . ASP A 1 196 ? -45.583 0.332 96.521 1.00 46.06 196 ASP A N 1
ATOM 1450 C CA . ASP A 1 196 ? -44.827 1.274 95.682 1.00 46.06 196 ASP A CA 1
ATOM 1451 C C . ASP A 1 196 ? -45.405 1.417 94.269 1.00 46.06 196 ASP A C 1
ATOM 1453 O O . ASP A 1 196 ? -45.837 0.474 93.604 1.00 46.06 196 ASP A O 1
ATOM 1457 N N . LYS A 1 197 ? -45.390 2.662 93.788 1.00 55.38 197 LYS A N 1
ATOM 1458 C CA . LYS A 1 197 ? -45.612 3.029 92.387 1.00 55.38 197 LYS A CA 1
ATOM 1459 C C . LYS A 1 197 ? -44.397 2.562 91.564 1.00 55.38 197 LYS A C 1
ATOM 1461 O O . LYS A 1 197 ? -43.355 3.202 91.650 1.00 55.38 197 LYS A O 1
ATOM 1466 N N . PRO A 1 198 ? -44.530 1.536 90.702 1.00 53.91 198 PRO A N 1
ATOM 1467 C CA . PRO A 1 198 ? -44.029 1.717 89.331 1.00 53.91 198 PRO A CA 1
ATOM 1468 C C . PRO A 1 198 ? -44.898 1.078 88.228 1.00 53.91 198 PRO A C 1
ATOM 1470 O O . PRO A 1 198 ? -44.492 1.040 87.074 1.00 53.91 198 PRO A O 1
ATOM 1473 N N . THR A 1 199 ? -46.120 0.619 88.506 1.00 52.44 199 THR A N 1
ATOM 1474 C CA . THR A 1 199 ? -46.991 -0.002 87.477 1.00 52.44 199 THR A CA 1
ATOM 1475 C C . THR A 1 199 ? -47.849 0.985 86.678 1.00 52.44 199 THR A C 1
ATOM 1477 O O . THR A 1 199 ? -48.421 0.618 85.655 1.00 52.44 199 THR A O 1
ATOM 1480 N N . ARG A 1 200 ? -47.888 2.270 87.059 1.00 51.97 200 ARG A N 1
ATOM 1481 C CA . ARG A 1 200 ? -48.526 3.323 86.238 1.00 51.97 200 ARG A CA 1
ATOM 1482 C C . ARG A 1 200 ? -47.625 3.896 85.136 1.00 51.97 200 ARG A C 1
ATOM 1484 O O . ARG A 1 200 ? -48.147 4.558 84.249 1.00 51.97 200 ARG A O 1
ATOM 1491 N N . PHE A 1 201 ? -46.316 3.621 85.150 1.00 54.19 201 PHE A N 1
ATOM 1492 C CA . PHE A 1 201 ? -45.393 4.037 84.079 1.00 54.19 201 PHE A CA 1
ATOM 1493 C C . PHE A 1 201 ? -45.184 2.965 82.994 1.00 54.19 201 PHE A C 1
ATOM 1495 O O . PHE A 1 201 ? -44.817 3.308 81.873 1.00 54.19 201 PHE A O 1
ATOM 1502 N N . SER A 1 202 ? -45.472 1.687 83.268 1.00 53.47 202 SER A N 1
ATOM 1503 C CA . SER A 1 202 ? -45.364 0.615 82.265 1.00 53.47 202 SER A CA 1
ATOM 1504 C C . SER A 1 202 ? -46.594 0.500 81.360 1.00 53.47 202 SER A C 1
ATOM 1506 O O . SER A 1 202 ? -46.459 0.128 80.201 1.00 53.47 202 SER A O 1
ATOM 1508 N N . PHE A 1 203 ? -47.784 0.880 81.831 1.00 57.03 203 PHE A N 1
ATOM 1509 C CA . PHE A 1 203 ? -49.002 0.853 81.016 1.00 57.03 203 PHE A CA 1
ATOM 1510 C C . PHE A 1 203 ? -48.988 1.837 79.825 1.00 57.03 203 PHE A C 1
ATOM 1512 O O . PHE A 1 203 ? -49.268 1.398 78.710 1.00 57.03 203 PHE A O 1
ATOM 1519 N N . PRO A 1 204 ? -48.602 3.125 79.978 1.00 61.72 204 PRO A N 1
ATOM 1520 C CA . PRO A 1 204 ? -48.479 4.025 78.830 1.00 61.72 204 PRO A CA 1
ATOM 1521 C C . PRO A 1 204 ? -47.310 3.640 77.913 1.00 61.72 204 PRO A C 1
ATOM 1523 O O . PRO A 1 204 ? -47.434 3.771 76.702 1.00 61.72 204 PRO A O 1
ATOM 1526 N N . SER A 1 205 ? -46.207 3.110 78.456 1.00 63.91 205 SER A N 1
ATOM 1527 C CA . SER A 1 205 ? -45.061 2.645 77.656 1.00 63.91 205 SER A CA 1
ATOM 1528 C C . SER A 1 205 ? -45.418 1.433 76.782 1.00 63.91 205 SER A C 1
ATOM 1530 O O . SER A 1 205 ? -45.129 1.418 75.587 1.00 63.91 205 SER A O 1
ATOM 1532 N N . ASN A 1 206 ? -46.140 0.455 77.340 1.00 59.28 206 ASN A N 1
ATOM 1533 C CA . ASN A 1 206 ? -46.633 -0.709 76.599 1.00 59.28 206 ASN A CA 1
ATOM 1534 C C . ASN A 1 206 ? -47.730 -0.333 75.591 1.00 59.28 206 ASN A C 1
ATOM 1536 O O . ASN A 1 206 ? -47.818 -0.920 74.519 1.00 59.28 206 ASN A O 1
ATOM 1540 N N . PHE A 1 207 ? -48.551 0.673 75.897 1.00 64.19 207 PHE A N 1
ATOM 1541 C CA . PHE A 1 207 ? -49.538 1.199 74.955 1.00 64.19 207 PHE A CA 1
ATOM 1542 C C . PHE A 1 207 ? -48.873 1.916 73.768 1.00 64.19 207 PHE A C 1
ATOM 1544 O O . PHE A 1 207 ? -49.261 1.700 72.624 1.00 64.19 207 PHE A O 1
ATOM 1551 N N . VAL A 1 208 ? -47.816 2.699 74.013 1.00 64.25 208 VAL A N 1
ATOM 1552 C CA . VAL A 1 208 ? -47.001 3.332 72.960 1.00 64.25 208 VAL A CA 1
ATOM 1553 C C . VAL A 1 208 ? -46.241 2.288 72.131 1.00 64.25 208 VAL A C 1
ATOM 1555 O O . VAL A 1 208 ? -46.153 2.429 70.911 1.00 64.25 208 VAL A O 1
ATOM 1558 N N . SER A 1 209 ? -45.749 1.204 72.743 1.00 66.31 209 SER A N 1
ATOM 1559 C CA . SER A 1 209 ? -45.089 0.122 71.998 1.00 66.31 209 SER A CA 1
ATOM 1560 C C . SER A 1 209 ? -46.061 -0.705 71.150 1.00 66.31 209 SER A C 1
ATOM 1562 O O . SER A 1 209 ? -45.671 -1.149 70.077 1.00 66.31 209 SER A O 1
ATOM 1564 N N . LEU A 1 210 ? -47.325 -0.854 71.567 1.00 64.94 210 LEU A N 1
ATOM 1565 C CA . LEU A 1 210 ? -48.394 -1.496 70.786 1.00 64.94 210 LEU A CA 1
ATOM 1566 C C . LEU A 1 210 ? -48.971 -0.586 69.687 1.00 64.94 210 LEU A C 1
ATOM 1568 O O . LEU A 1 210 ? -49.431 -1.078 68.658 1.00 64.94 210 LEU A O 1
ATOM 1572 N N . LEU A 1 211 ? -48.911 0.737 69.864 1.00 68.81 211 LEU A N 1
ATOM 1573 C CA . LEU A 1 211 ? -49.278 1.720 68.838 1.00 68.81 211 LEU A CA 1
ATOM 1574 C C . LEU A 1 211 ? -48.210 1.875 67.746 1.00 68.81 211 LEU A C 1
ATOM 1576 O O . LEU A 1 211 ? -48.550 2.179 66.607 1.00 68.81 211 LEU A O 1
ATOM 1580 N N . SER A 1 212 ? -46.938 1.616 68.052 1.00 66.38 212 SER A N 1
ATOM 1581 C CA . SER A 1 212 ? -45.833 1.685 67.082 1.00 66.38 212 SER A CA 1
ATOM 1582 C C . SER A 1 212 ? -46.013 0.748 65.859 1.00 66.38 212 SER A C 1
ATOM 1584 O O . SER A 1 212 ? -45.896 1.224 64.728 1.00 66.38 212 SER A O 1
ATOM 1586 N N . PRO A 1 213 ? -46.409 -0.536 66.009 1.00 67.94 213 PRO A N 1
ATOM 1587 C CA . PRO A 1 213 ? -46.794 -1.398 64.886 1.00 67.94 213 PRO A CA 1
ATOM 1588 C C . PRO A 1 213 ? -47.997 -0.882 64.082 1.00 67.94 213 PRO A C 1
ATOM 1590 O O . PRO A 1 213 ? -48.070 -1.094 62.869 1.00 67.94 213 PRO A O 1
ATOM 1593 N N . LEU A 1 214 ? -48.945 -0.197 64.731 1.00 69.00 214 LEU A N 1
ATOM 1594 C CA . LEU A 1 214 ? -50.118 0.389 64.071 1.00 69.00 214 LEU A CA 1
ATOM 1595 C C . LEU A 1 214 ? -49.745 1.638 63.253 1.00 69.00 214 LEU A C 1
ATOM 1597 O O . LEU A 1 214 ? -50.233 1.828 62.142 1.00 69.00 214 LEU A O 1
ATOM 1601 N N . GLU A 1 215 ? -48.823 2.458 63.752 1.00 68.25 215 GLU A N 1
ATOM 1602 C CA . GLU A 1 215 ? -48.254 3.593 63.015 1.00 68.25 215 GLU A CA 1
ATOM 1603 C C . GLU A 1 215 ? -47.369 3.122 61.844 1.00 68.25 215 GLU A C 1
ATOM 1605 O O . GLU A 1 215 ? -47.447 3.673 60.744 1.00 68.25 215 GLU A O 1
ATOM 1610 N N . PHE A 1 216 ? -46.592 2.048 62.029 1.00 68.06 216 PHE A N 1
ATOM 1611 C CA . PHE A 1 216 ? -45.793 1.433 60.965 1.00 68.06 216 PHE A CA 1
ATOM 1612 C C . PHE A 1 216 ? -46.671 0.862 59.842 1.00 68.06 216 PHE A C 1
ATOM 1614 O O . PHE A 1 216 ? -46.441 1.141 58.664 1.00 68.06 216 PHE A O 1
ATOM 1621 N N . THR A 1 217 ? -47.724 0.115 60.190 1.00 66.25 217 THR A N 1
ATOM 1622 C CA . THR A 1 217 ? -48.686 -0.410 59.203 1.00 66.25 217 THR A CA 1
ATOM 1623 C C . THR A 1 217 ? -49.442 0.710 58.491 1.00 66.25 217 THR A C 1
ATOM 1625 O O . THR A 1 217 ? -49.656 0.627 57.283 1.00 66.25 217 THR A O 1
ATOM 1628 N N . ARG A 1 218 ? -49.755 1.812 59.182 1.00 73.44 218 ARG A N 1
ATOM 1629 C CA . ARG A 1 218 ? -50.311 3.024 58.564 1.00 73.44 218 ARG A CA 1
ATOM 1630 C C . ARG A 1 218 ? -49.351 3.662 57.551 1.00 73.44 218 ARG A C 1
ATOM 1632 O O . ARG A 1 218 ? -49.807 4.078 56.487 1.00 73.44 218 ARG A O 1
ATOM 1639 N N . GLY A 1 219 ? -48.048 3.694 57.832 1.00 75.25 219 GLY A N 1
ATOM 1640 C CA . GLY A 1 219 ? -47.025 4.161 56.888 1.00 75.25 219 GLY A CA 1
ATOM 1641 C C . GLY A 1 219 ? -46.921 3.288 55.631 1.00 75.25 219 GLY A C 1
ATOM 1642 O O . GLY A 1 219 ? -46.861 3.811 54.520 1.00 75.25 219 GLY A O 1
ATOM 1643 N N . VAL A 1 220 ? -46.993 1.961 55.781 1.00 72.12 220 VAL A N 1
ATOM 1644 C CA . VAL A 1 220 ? -47.010 1.021 54.643 1.00 72.12 220 VAL A CA 1
ATOM 1645 C C . VAL A 1 220 ? -48.284 1.180 53.804 1.00 72.12 220 VAL A C 1
ATOM 1647 O O . VAL A 1 220 ? -48.215 1.183 52.575 1.00 72.12 220 VAL A O 1
ATOM 1650 N N . CYS A 1 221 ? -49.441 1.385 54.441 1.00 74.62 221 CYS A N 1
ATOM 1651 C CA . CYS A 1 221 ? -50.696 1.684 53.746 1.00 74.62 221 CYS A CA 1
ATOM 1652 C C . CYS A 1 221 ? -50.631 3.006 52.968 1.00 74.62 221 CYS A C 1
ATOM 1654 O O . CYS A 1 221 ? -51.120 3.070 51.840 1.00 74.62 221 CYS A O 1
ATOM 1656 N N . HIS A 1 222 ? -49.996 4.037 53.533 1.00 74.94 222 HIS A N 1
ATOM 1657 C CA . HIS A 1 222 ? -49.774 5.309 52.843 1.00 74.94 222 HIS A CA 1
ATOM 1658 C C . HIS A 1 222 ? -48.868 5.125 51.621 1.00 74.94 222 HIS A C 1
ATOM 1660 O O . HIS A 1 222 ? -49.227 5.534 50.524 1.00 74.94 222 HIS A O 1
ATOM 1666 N N . HIS A 1 223 ? -47.752 4.405 51.772 1.00 78.88 223 HIS A N 1
ATOM 1667 C CA . HIS A 1 223 ? -46.847 4.114 50.660 1.00 78.88 223 HIS A CA 1
ATOM 1668 C C . HIS A 1 223 ? -47.538 3.294 49.557 1.00 78.88 223 HIS A C 1
ATOM 1670 O O . HIS A 1 223 ? -47.309 3.521 48.369 1.00 78.88 223 HIS A O 1
ATOM 1676 N N . PHE A 1 224 ? -48.404 2.344 49.916 1.00 79.81 224 PHE A N 1
ATOM 1677 C CA . PHE A 1 224 ? -49.194 1.597 48.936 1.00 79.81 224 PHE A CA 1
ATOM 1678 C C . PHE A 1 224 ? -50.173 2.507 48.182 1.00 79.81 224 PHE A C 1
ATOM 1680 O O . PHE A 1 224 ? -50.347 2.368 46.969 1.00 79.81 224 PHE A O 1
ATOM 1687 N N . GLN A 1 225 ? -50.790 3.458 48.882 1.00 79.81 225 GLN A N 1
ATOM 1688 C CA . GLN A 1 225 ? -51.688 4.436 48.281 1.00 79.81 225 GLN A CA 1
ATOM 1689 C C . GLN A 1 225 ? -50.939 5.399 47.348 1.00 79.81 225 GLN A C 1
ATOM 1691 O O . GLN A 1 225 ? -51.409 5.623 46.235 1.00 79.81 225 GLN A O 1
ATOM 1696 N N . ASP A 1 226 ? -49.748 5.861 47.729 1.00 80.00 226 ASP A N 1
ATOM 1697 C CA . ASP A 1 226 ? -48.883 6.702 46.890 1.00 80.00 226 ASP A CA 1
ATOM 1698 C C . ASP A 1 226 ? -48.416 5.962 45.633 1.00 80.00 226 ASP A C 1
ATOM 1700 O O . ASP A 1 226 ? -48.495 6.491 44.526 1.00 80.00 226 ASP A O 1
ATOM 1704 N N . VAL A 1 227 ? -48.005 4.696 45.771 1.00 82.25 227 VAL A N 1
ATOM 1705 C CA . VAL A 1 227 ? -47.630 3.845 44.632 1.00 82.25 227 VAL A CA 1
ATOM 1706 C C . VAL A 1 227 ? -48.820 3.654 43.700 1.00 82.25 227 VAL A C 1
ATOM 1708 O O . VAL A 1 227 ? -48.673 3.767 42.487 1.00 82.25 227 VAL A O 1
ATOM 1711 N N . LYS A 1 228 ? -50.019 3.428 44.240 1.00 83.75 228 LYS A N 1
ATOM 1712 C CA . LYS A 1 228 ? -51.234 3.314 43.431 1.00 83.75 228 LYS A CA 1
ATOM 1713 C C . LYS A 1 228 ? -51.545 4.617 42.688 1.00 83.75 228 LYS A C 1
ATOM 1715 O O . LYS A 1 228 ? -51.904 4.546 41.517 1.00 83.75 228 LYS A O 1
ATOM 1720 N N . VAL A 1 229 ? -51.357 5.778 43.322 1.00 84.56 229 VAL A N 1
ATOM 1721 C CA . VAL A 1 229 ? -51.516 7.096 42.683 1.00 84.56 229 VAL A CA 1
ATOM 1722 C C . VAL A 1 229 ? -50.492 7.292 41.562 1.00 84.56 229 VAL A C 1
ATOM 1724 O O . VAL A 1 229 ? -50.879 7.690 40.465 1.00 84.56 229 VAL A O 1
ATOM 1727 N N . LEU A 1 230 ? -49.224 6.932 41.783 1.00 80.88 230 LEU A N 1
ATOM 1728 C CA . LEU A 1 230 ? -48.172 6.984 40.761 1.00 80.88 230 LEU A CA 1
ATOM 1729 C C . LEU A 1 230 ? -48.460 6.042 39.590 1.00 80.88 230 LEU A C 1
ATOM 1731 O O . LEU A 1 230 ? -48.310 6.443 38.443 1.00 80.88 230 LEU A O 1
ATOM 1735 N N . TYR A 1 231 ? -48.943 4.826 39.851 1.00 77.00 231 TYR A N 1
ATOM 1736 C CA . TYR A 1 231 ? -49.370 3.909 38.792 1.00 77.00 231 TYR A CA 1
ATOM 1737 C C . TYR A 1 231 ? -50.584 4.439 38.027 1.00 77.00 231 TYR A C 1
ATOM 1739 O O . TYR A 1 231 ? -50.633 4.289 36.813 1.00 77.00 231 TYR A O 1
ATOM 1747 N N . THR A 1 232 ? -51.545 5.092 38.690 1.00 76.75 232 THR A N 1
ATOM 1748 C CA . THR A 1 232 ? -52.672 5.733 37.992 1.00 76.75 232 THR A CA 1
ATOM 1749 C C . THR A 1 232 ? -52.260 6.984 37.218 1.00 76.75 232 THR A C 1
ATOM 1751 O O . THR A 1 232 ? -52.816 7.233 36.156 1.00 76.75 232 THR A O 1
ATOM 1754 N N . GLN A 1 233 ? -51.267 7.743 37.692 1.00 75.06 233 GLN A N 1
ATOM 1755 C CA . GLN A 1 233 ? -50.680 8.861 36.947 1.00 75.06 233 GLN A CA 1
ATOM 1756 C C . GLN A 1 233 ? -49.851 8.371 35.759 1.00 75.06 233 GLN A C 1
ATOM 1758 O O . GLN A 1 233 ? -49.923 8.969 34.696 1.00 75.06 233 GLN A O 1
ATOM 1763 N N . LEU A 1 234 ? -49.130 7.258 35.898 1.00 72.25 234 LEU A N 1
ATOM 1764 C CA . LEU A 1 234 ? -48.373 6.635 34.813 1.00 72.25 234 LEU A CA 1
ATOM 1765 C C . LEU A 1 234 ? -49.294 5.966 33.782 1.00 72.25 234 LEU A C 1
ATOM 1767 O O . LEU A 1 234 ? -49.001 5.996 32.597 1.00 72.25 234 LEU A O 1
ATOM 1771 N N . ALA A 1 235 ? -50.421 5.398 34.220 1.00 68.62 235 ALA A N 1
ATOM 1772 C CA . ALA A 1 235 ? -51.444 4.843 33.334 1.00 68.62 235 ALA A CA 1
ATOM 1773 C C . ALA A 1 235 ? -52.312 5.927 32.665 1.00 68.62 235 ALA A C 1
ATOM 1775 O O . ALA A 1 235 ? -52.849 5.686 31.590 1.00 68.62 235 ALA A O 1
ATOM 1776 N N . GLY A 1 236 ? -52.464 7.096 33.300 1.00 59.72 236 GLY A N 1
ATOM 1777 C CA . GLY A 1 236 ? -53.134 8.276 32.739 1.00 59.72 236 GLY A CA 1
ATOM 1778 C C . GLY A 1 236 ? -52.215 9.165 31.896 1.00 59.72 236 GLY A C 1
ATOM 1779 O O . GLY A 1 236 ? -52.698 9.921 31.058 1.00 59.72 236 GLY A O 1
ATOM 1780 N N . SER A 1 237 ? -50.899 9.048 32.076 1.00 54.19 237 SER A N 1
ATOM 1781 C CA . SER A 1 237 ? -49.896 9.512 31.126 1.00 54.19 237 SER A CA 1
ATOM 1782 C C . SER A 1 237 ? -49.859 8.509 29.979 1.00 54.19 237 SER A C 1
ATOM 1784 O O . SER A 1 237 ? -48.964 7.668 29.895 1.00 54.19 237 SER A O 1
ATOM 1786 N N . GLU A 1 238 ? -50.873 8.577 29.112 1.00 51.28 238 GLU A N 1
ATOM 1787 C CA . GLU A 1 238 ? -50.778 8.046 27.756 1.00 51.28 238 GLU A CA 1
ATOM 1788 C C . GLU A 1 238 ? -49.382 8.354 27.225 1.00 51.28 238 GLU A C 1
ATOM 1790 O O . GLU A 1 238 ? -48.893 9.474 27.386 1.00 51.28 238 GLU A O 1
ATOM 1795 N N . LEU A 1 239 ? -48.738 7.332 26.654 1.00 53.31 239 LEU A N 1
ATOM 1796 C CA . LEU A 1 239 ? -47.573 7.493 25.804 1.00 53.31 239 LEU A CA 1
ATOM 1797 C C . LEU A 1 239 ? -47.768 8.758 24.978 1.00 53.31 239 LEU A C 1
ATOM 1799 O O . LEU A 1 239 ? -48.560 8.766 24.035 1.00 53.31 239 LEU A O 1
ATOM 1803 N N . GLU A 1 240 ? -47.049 9.812 25.352 1.00 48.03 240 GLU A N 1
ATOM 1804 C CA . GLU A 1 240 ? -46.806 10.928 24.473 1.00 48.03 240 GLU A CA 1
ATOM 1805 C C . GLU A 1 240 ? -46.189 10.273 23.245 1.00 48.03 240 GLU A C 1
ATOM 1807 O O . GLU A 1 240 ? -45.074 9.743 23.284 1.00 48.03 240 GLU A O 1
ATOM 1812 N N . GLN A 1 241 ? -47.002 10.154 22.196 1.00 48.34 241 GLN A N 1
ATOM 1813 C CA . GLN A 1 241 ? -46.536 9.866 20.861 1.00 48.34 241 GLN A CA 1
ATOM 1814 C C . GLN A 1 241 ? -45.559 10.991 20.575 1.00 48.34 241 GLN A C 1
ATOM 1816 O O . GLN A 1 241 ? -45.935 12.102 20.209 1.00 48.34 241 GLN A O 1
ATOM 1821 N N . ILE A 1 242 ? -44.292 10.710 20.857 1.00 53.47 242 ILE A N 1
ATOM 1822 C CA . ILE A 1 242 ? -43.170 11.481 20.378 1.00 53.47 242 ILE A CA 1
ATOM 1823 C C . ILE A 1 242 ? -43.223 11.277 18.865 1.00 53.47 242 ILE A C 1
ATOM 1825 O O . ILE A 1 242 ? -42.566 10.393 18.316 1.00 53.47 242 ILE A O 1
ATOM 1829 N N . ASP A 1 243 ? -44.045 12.084 18.197 1.00 52.50 243 ASP A N 1
ATOM 1830 C CA . ASP A 1 243 ? -43.949 12.393 16.778 1.00 52.50 243 ASP A CA 1
ATOM 1831 C C . ASP A 1 243 ? -42.647 13.183 16.586 1.00 52.50 243 ASP A C 1
ATOM 1833 O O . ASP A 1 243 ? -42.615 14.376 16.280 1.00 52.50 243 ASP A O 1
ATOM 1837 N N . ALA A 1 244 ? -41.520 12.509 16.817 1.00 56.78 244 ALA A N 1
ATOM 1838 C CA . ALA A 1 244 ? -40.264 12.931 16.245 1.00 56.78 244 ALA A CA 1
ATOM 1839 C C . ALA A 1 244 ? -40.428 12.776 14.727 1.00 56.78 244 ALA A C 1
ATOM 1841 O O . ALA A 1 244 ? -40.823 11.695 14.277 1.00 56.78 244 ALA A O 1
ATOM 1842 N N . PRO A 1 245 ? -40.140 13.814 13.920 1.00 53.16 245 PRO A N 1
ATOM 1843 C CA . PRO A 1 245 ? -40.169 13.675 12.476 1.00 53.16 245 PRO A CA 1
ATOM 1844 C C . PRO A 1 245 ? -39.214 12.539 12.134 1.00 53.16 245 PRO A C 1
ATOM 1846 O O . PRO A 1 245 ? -38.027 12.616 12.452 1.00 53.16 245 PRO A O 1
ATOM 1849 N N . ILE A 1 246 ? -39.765 11.461 11.576 1.00 60.03 246 ILE A N 1
ATOM 1850 C CA . ILE A 1 246 ? -39.037 10.262 11.175 1.00 60.03 246 ILE A CA 1
ATOM 1851 C C . ILE A 1 246 ? -37.874 10.743 10.306 1.00 60.03 246 ILE A C 1
ATOM 1853 O O . ILE A 1 246 ? -38.054 11.113 9.145 1.00 60.03 246 ILE A O 1
ATOM 1857 N N . GLY A 1 247 ? -36.671 10.795 10.891 1.00 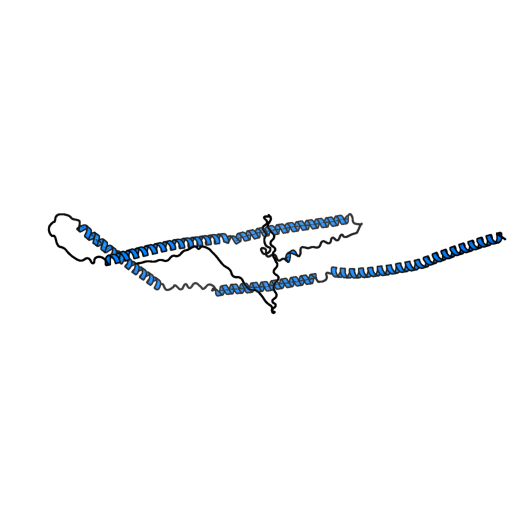65.19 247 GLY A N 1
ATOM 1858 C CA . GLY A 1 247 ? -35.440 10.905 10.121 1.00 65.19 247 GLY A CA 1
ATOM 1859 C C . GLY A 1 247 ? -35.430 9.776 9.092 1.00 65.19 247 GLY A C 1
ATOM 1860 O O . GLY A 1 247 ? -36.151 8.796 9.292 1.00 65.19 247 GLY A O 1
ATOM 1861 N N . PRO A 1 248 ? -34.672 9.888 7.985 1.00 67.75 248 PRO A N 1
ATOM 1862 C CA . PRO A 1 248 ? -34.656 8.840 6.972 1.00 67.75 248 PRO A CA 1
ATOM 1863 C C . PRO A 1 248 ? -34.447 7.510 7.690 1.00 67.75 248 PRO A C 1
ATOM 1865 O O . PRO A 1 248 ? -33.439 7.332 8.377 1.00 67.75 248 PRO A O 1
ATOM 1868 N N . GLY A 1 249 ? -35.472 6.651 7.641 1.00 79.75 249 GLY A N 1
ATOM 1869 C CA . GLY A 1 249 ? -35.481 5.406 8.394 1.00 79.75 249 GLY A CA 1
ATOM 1870 C C . GLY A 1 249 ? -34.226 4.605 8.069 1.00 79.75 249 GLY A C 1
ATOM 1871 O O . GLY A 1 249 ? -33.569 4.857 7.057 1.00 79.75 249 GLY A O 1
ATOM 1872 N N . LEU A 1 250 ? -33.885 3.633 8.912 1.00 85.25 250 LEU A N 1
ATOM 1873 C CA . LEU A 1 250 ? -32.713 2.782 8.693 1.00 85.25 250 LEU A CA 1
ATOM 1874 C C . LEU A 1 250 ? -32.638 2.268 7.241 1.00 85.25 250 LEU A C 1
ATOM 1876 O O . LEU A 1 250 ? -31.564 2.285 6.649 1.00 85.25 250 LEU A O 1
ATOM 1880 N N . ASP A 1 251 ? -33.784 1.944 6.639 1.00 87.75 251 ASP A N 1
ATOM 1881 C CA . ASP A 1 251 ? -33.909 1.558 5.230 1.00 87.75 251 ASP A CA 1
ATOM 1882 C C . ASP A 1 251 ? -33.407 2.630 4.247 1.00 87.75 251 ASP A C 1
ATOM 1884 O O . ASP A 1 251 ? -32.684 2.315 3.307 1.00 87.75 251 ASP A O 1
ATOM 1888 N N . GLY A 1 252 ? -33.711 3.911 4.476 1.00 89.88 252 GLY A N 1
ATOM 1889 C CA . GLY A 1 252 ? -33.226 5.019 3.647 1.00 89.88 252 GLY A CA 1
ATOM 1890 C C . GLY A 1 252 ? -31.720 5.253 3.783 1.00 89.88 252 GLY A C 1
ATOM 1891 O O . GLY A 1 252 ? -31.052 5.575 2.801 1.00 89.88 252 GLY A O 1
ATOM 1892 N N . ILE A 1 253 ? -31.162 5.042 4.979 1.00 90.69 253 ILE A N 1
ATOM 1893 C CA . ILE A 1 253 ? -29.710 5.111 5.208 1.00 90.69 253 ILE A CA 1
ATOM 1894 C C . ILE A 1 253 ? -29.008 3.925 4.532 1.00 90.69 253 ILE A C 1
ATOM 1896 O O . ILE A 1 253 ? -27.981 4.110 3.879 1.00 90.69 253 ILE A O 1
ATOM 1900 N N . LEU A 1 254 ? -29.565 2.717 4.644 1.00 91.75 254 LEU A N 1
ATOM 1901 C CA . LEU A 1 254 ? -29.029 1.518 3.997 1.00 91.75 254 LEU A CA 1
ATOM 1902 C C . LEU A 1 254 ? -29.085 1.626 2.469 1.00 91.75 254 LEU A C 1
ATOM 1904 O O . LEU A 1 254 ? -28.114 1.262 1.805 1.00 91.75 254 LEU A O 1
ATOM 1908 N N . GLU A 1 255 ? -30.157 2.191 1.913 1.00 94.44 255 GLU A N 1
ATOM 1909 C CA . GLU A 1 255 ? -30.278 2.438 0.474 1.00 94.44 255 GLU A CA 1
ATOM 1910 C C . GLU A 1 255 ? -29.304 3.531 -0.004 1.00 94.44 255 GLU A C 1
ATOM 1912 O O . GLU A 1 255 ? -28.661 3.396 -1.047 1.00 94.44 255 GLU A O 1
ATOM 1917 N N . ALA A 1 256 ? -29.094 4.589 0.785 1.00 93.81 256 ALA A N 1
ATOM 1918 C CA . ALA A 1 256 ? -28.080 5.605 0.490 1.00 93.81 256 ALA A CA 1
ATOM 1919 C C . ALA A 1 256 ? -26.656 5.016 0.488 1.00 93.81 256 ALA A C 1
ATOM 1921 O O . ALA A 1 256 ? -25.859 5.308 -0.404 1.00 93.81 256 ALA A O 1
ATOM 1922 N N . ILE A 1 257 ? -26.348 4.140 1.448 1.00 95.44 257 ILE A N 1
ATOM 1923 C CA . ILE A 1 257 ? -25.067 3.427 1.502 1.00 95.44 257 ILE A CA 1
ATOM 1924 C C . ILE A 1 257 ? -24.931 2.511 0.283 1.00 95.44 257 ILE A C 1
ATOM 1926 O O . ILE A 1 257 ? -23.906 2.546 -0.397 1.00 95.44 257 ILE A O 1
ATOM 1930 N N . ARG A 1 258 ? -25.965 1.728 -0.043 1.00 96.19 258 ARG A N 1
ATOM 1931 C CA . ARG A 1 258 ? -25.971 0.839 -1.210 1.00 96.19 258 ARG A CA 1
ATOM 1932 C C . ARG A 1 258 ? -25.715 1.600 -2.509 1.00 96.19 258 ARG A C 1
ATOM 1934 O O . ARG A 1 258 ? -24.802 1.245 -3.250 1.00 96.19 258 ARG A O 1
ATOM 1941 N N . THR A 1 259 ? -26.474 2.662 -2.761 1.00 95.94 259 THR A N 1
ATOM 1942 C CA . THR A 1 259 ? -26.336 3.478 -3.977 1.00 95.94 259 THR A CA 1
ATOM 1943 C C . THR A 1 259 ? -24.974 4.169 -4.063 1.00 95.94 259 THR A C 1
ATOM 1945 O O . THR A 1 259 ? -24.438 4.340 -5.159 1.00 95.94 259 THR A O 1
ATOM 1948 N N . GLN A 1 260 ? -24.370 4.539 -2.927 1.00 96.56 260 GLN A N 1
ATOM 1949 C CA . GLN A 1 260 ? -23.000 5.046 -2.888 1.00 96.56 260 GLN A CA 1
ATOM 1950 C C . GLN A 1 260 ? -21.982 3.966 -3.282 1.00 96.56 260 GLN A C 1
ATOM 1952 O O . GLN A 1 260 ? -21.141 4.222 -4.143 1.00 96.56 260 GLN A O 1
ATOM 1957 N N . TRP A 1 261 ? -22.088 2.755 -2.728 1.00 97.75 261 TRP A N 1
ATOM 1958 C CA . TRP A 1 261 ? -21.206 1.641 -3.093 1.00 97.75 261 TRP A CA 1
ATOM 1959 C C . TRP A 1 261 ? -21.343 1.247 -4.561 1.00 97.75 261 TRP A C 1
ATOM 1961 O O . TRP A 1 261 ? -20.334 1.048 -5.229 1.00 97.75 261 TRP A O 1
ATOM 1971 N N . GLU A 1 262 ? -22.565 1.166 -5.085 1.00 96.69 262 GLU A N 1
ATOM 1972 C CA . GLU A 1 262 ? -22.804 0.861 -6.500 1.00 96.69 262 GLU A CA 1
ATOM 1973 C C . GLU A 1 262 ? -22.159 1.917 -7.412 1.00 96.69 262 GLU A C 1
ATOM 1975 O O . GLU A 1 262 ? -21.508 1.569 -8.399 1.00 96.69 262 GLU A O 1
ATOM 1980 N N . ARG A 1 263 ? -22.249 3.202 -7.043 1.00 97.62 263 ARG A N 1
ATOM 1981 C CA . ARG A 1 263 ? -21.599 4.298 -7.774 1.00 97.62 263 ARG A CA 1
ATOM 1982 C C . ARG A 1 263 ? -20.074 4.201 -7.734 1.00 97.62 263 ARG A C 1
ATOM 1984 O O . ARG A 1 263 ? -19.434 4.388 -8.766 1.00 97.62 263 ARG A O 1
ATOM 1991 N N . ASP A 1 264 ? -19.497 3.905 -6.574 1.00 96.81 264 ASP A N 1
ATOM 1992 C CA . ASP A 1 264 ? -18.044 3.790 -6.408 1.00 96.81 264 ASP A CA 1
ATOM 1993 C C . ASP A 1 264 ? -17.486 2.558 -7.133 1.00 96.81 264 ASP A C 1
ATOM 1995 O O . ASP A 1 264 ? -16.427 2.630 -7.761 1.00 96.81 264 ASP A O 1
ATOM 1999 N N . VAL A 1 265 ? -18.217 1.440 -7.112 1.00 96.56 265 VAL A N 1
ATOM 2000 C CA . VAL A 1 265 ? -17.874 0.227 -7.865 1.00 96.56 265 VAL A CA 1
ATOM 2001 C C . VAL A 1 265 ? -17.913 0.495 -9.365 1.00 96.56 265 VAL A C 1
ATOM 2003 O O . VAL A 1 265 ? -16.966 0.142 -10.068 1.00 96.56 265 VAL A O 1
ATOM 2006 N N . GLU A 1 266 ? -18.964 1.148 -9.860 1.00 97.25 266 GLU A N 1
ATOM 2007 C CA . GLU A 1 266 ? -19.085 1.464 -11.283 1.00 97.25 266 GLU A CA 1
ATOM 2008 C C . GLU A 1 266 ? -18.014 2.463 -11.732 1.00 97.25 266 GLU A C 1
ATOM 2010 O O . GLU A 1 266 ? -17.372 2.269 -12.765 1.00 97.25 266 GLU A O 1
ATOM 2015 N N . LYS A 1 267 ? -17.731 3.482 -10.914 1.00 96.81 267 LYS A N 1
ATOM 2016 C CA . LYS A 1 267 ? -16.633 4.421 -11.156 1.00 96.81 267 LYS A CA 1
ATOM 2017 C C . LYS A 1 267 ? -15.286 3.701 -11.230 1.00 96.81 267 LYS A C 1
ATOM 2019 O O . LYS A 1 267 ? -14.547 3.897 -12.191 1.00 96.81 267 LYS A O 1
ATOM 2024 N N . ASN A 1 268 ? -14.996 2.820 -10.275 1.00 95.31 268 ASN A N 1
ATOM 2025 C CA . ASN A 1 268 ? -13.767 2.028 -10.271 1.00 95.31 268 ASN A CA 1
ATOM 2026 C C . ASN A 1 268 ? -13.684 1.109 -11.502 1.00 95.31 268 ASN A C 1
ATOM 2028 O O . ASN A 1 268 ? -12.636 1.006 -12.133 1.00 95.31 268 ASN A O 1
ATOM 2032 N N . ARG A 1 269 ? -14.799 0.495 -11.918 1.00 96.00 269 ARG A N 1
ATOM 2033 C CA . ARG A 1 269 ? -14.860 -0.327 -13.136 1.00 96.00 269 ARG A CA 1
ATOM 2034 C C . ARG A 1 269 ? -14.508 0.483 -14.387 1.00 96.00 269 ARG A C 1
ATOM 2036 O O . ARG A 1 269 ? -13.738 0.008 -15.223 1.00 96.00 269 ARG A O 1
ATOM 2043 N N . VAL A 1 270 ? -15.054 1.693 -14.516 1.00 96.62 270 VAL A N 1
ATOM 2044 C CA . VAL A 1 270 ? -14.779 2.594 -15.645 1.00 96.62 270 VAL A CA 1
ATOM 2045 C C . VAL A 1 270 ? -13.327 3.075 -15.625 1.00 96.62 270 VAL A C 1
ATOM 2047 O O . VAL A 1 270 ? -12.650 2.998 -16.649 1.00 96.62 270 VAL A O 1
ATOM 2050 N N . GLU A 1 271 ? -12.816 3.506 -14.471 1.00 95.31 271 GLU A N 1
ATOM 2051 C CA . GLU A 1 271 ? -11.431 3.967 -14.314 1.00 95.31 271 GLU A CA 1
ATOM 2052 C C . GLU A 1 271 ? -10.419 2.844 -14.577 1.00 95.31 271 GLU A C 1
ATOM 2054 O O . GLU A 1 271 ? -9.454 3.041 -15.316 1.00 95.31 271 GLU A O 1
ATOM 2059 N N . ALA A 1 272 ? -10.660 1.639 -14.056 1.00 93.75 272 ALA A N 1
ATOM 2060 C CA . ALA A 1 272 ? -9.836 0.467 -14.337 1.00 93.75 272 ALA A CA 1
ATOM 2061 C C . ALA A 1 272 ? -9.847 0.112 -15.832 1.00 93.75 272 ALA A C 1
ATOM 2063 O O . ALA A 1 272 ? -8.797 -0.188 -16.403 1.00 93.75 272 ALA A O 1
ATOM 2064 N N . GLY A 1 273 ? -11.012 0.196 -16.484 1.00 94.38 273 GLY A N 1
ATOM 2065 C CA . GLY A 1 273 ? -11.136 0.024 -17.931 1.00 94.38 273 GLY A CA 1
ATOM 2066 C C . GLY A 1 273 ? -10.320 1.054 -18.715 1.00 94.38 273 GLY A C 1
ATOM 2067 O O . GLY A 1 273 ? -9.562 0.681 -19.611 1.00 94.38 273 GLY A O 1
ATOM 2068 N N . ALA A 1 274 ? -10.409 2.332 -18.342 1.00 94.56 274 ALA A N 1
ATOM 2069 C CA . ALA A 1 274 ? -9.650 3.412 -18.967 1.00 94.56 274 ALA A CA 1
ATOM 2070 C C . ALA A 1 274 ? -8.133 3.241 -18.777 1.00 94.56 274 ALA A C 1
ATOM 2072 O O . ALA A 1 274 ? -7.368 3.405 -19.726 1.00 94.56 274 ALA A O 1
ATOM 2073 N N . LEU A 1 275 ? -7.687 2.842 -17.581 1.00 93.75 275 LEU A N 1
ATOM 2074 C CA . LEU A 1 275 ? -6.276 2.564 -17.297 1.00 93.75 275 LEU A CA 1
ATOM 2075 C C . LEU A 1 275 ? -5.744 1.382 -18.113 1.00 93.75 275 LEU A C 1
ATOM 2077 O O . LEU A 1 275 ? -4.626 1.446 -18.626 1.00 93.75 275 LEU A O 1
ATOM 2081 N N . LEU A 1 276 ? -6.527 0.310 -18.256 1.00 92.56 276 LEU A N 1
ATOM 2082 C CA . LEU A 1 276 ? -6.151 -0.830 -19.092 1.00 92.56 276 LEU A CA 1
ATOM 2083 C C . LEU A 1 276 ? -6.056 -0.438 -20.567 1.00 92.56 276 LEU A C 1
ATOM 2085 O O . LEU A 1 276 ? -5.083 -0.802 -21.222 1.00 92.56 276 LEU A O 1
ATOM 2089 N N . GLN A 1 277 ? -7.010 0.341 -21.080 1.00 92.81 277 GLN A N 1
ATOM 2090 C CA . GLN A 1 277 ? -6.954 0.846 -22.453 1.00 92.81 277 GLN A CA 1
ATOM 2091 C C . GLN A 1 277 ? -5.753 1.768 -22.676 1.00 92.81 277 GLN A C 1
ATOM 2093 O O . GLN A 1 277 ? -5.055 1.616 -23.674 1.00 92.81 277 GLN A O 1
ATOM 2098 N N . ALA A 1 278 ? -5.458 2.671 -21.738 1.00 91.25 278 ALA A N 1
ATOM 2099 C CA . ALA A 1 278 ? -4.283 3.537 -21.812 1.00 91.25 278 ALA A CA 1
ATOM 2100 C C . ALA A 1 278 ? -2.979 2.724 -21.830 1.00 91.25 278 ALA A C 1
ATOM 2102 O O . ALA A 1 278 ? -2.080 3.018 -22.616 1.00 91.25 278 ALA A O 1
ATOM 2103 N N . LYS A 1 279 ? -2.889 1.657 -21.023 1.00 87.94 279 LYS A N 1
ATOM 2104 C CA . LYS A 1 279 ? -1.746 0.734 -21.051 1.00 87.94 279 LYS A CA 1
ATOM 2105 C C . LYS A 1 279 ? -1.637 -0.020 -22.370 1.00 87.94 279 LYS A C 1
ATOM 2107 O O . LYS A 1 279 ? -0.546 -0.085 -22.918 1.00 87.94 279 LYS A O 1
ATOM 2112 N N . GLN A 1 280 ? -2.744 -0.530 -22.904 1.00 86.12 280 GLN A N 1
ATOM 2113 C CA . GLN A 1 280 ? -2.752 -1.201 -24.206 1.00 86.12 280 GLN A CA 1
ATOM 2114 C C . GLN A 1 280 ? -2.338 -0.248 -25.331 1.00 86.12 280 GLN A C 1
ATOM 2116 O O . GLN A 1 280 ? -1.545 -0.623 -26.185 1.00 86.12 280 GLN A O 1
ATOM 2121 N N . GLN A 1 281 ? -2.811 0.999 -25.320 1.00 83.00 281 GLN A N 1
ATOM 2122 C CA . GLN A 1 281 ? -2.391 2.007 -26.294 1.00 83.00 281 GLN A CA 1
ATOM 2123 C C . GLN A 1 281 ? -0.910 2.370 -26.142 1.00 83.00 281 GLN A C 1
ATOM 2125 O O . GLN A 1 281 ? -0.220 2.499 -27.149 1.00 83.00 281 GLN A O 1
ATOM 2130 N N . ALA A 1 282 ? -0.400 2.485 -24.913 1.00 78.81 282 ALA A N 1
ATOM 2131 C CA . ALA A 1 282 ? 1.017 2.730 -24.656 1.00 78.81 282 ALA A CA 1
ATOM 2132 C C . ALA A 1 282 ? 1.900 1.548 -25.094 1.00 78.81 282 ALA A C 1
ATOM 2134 O O . ALA A 1 282 ? 2.942 1.758 -25.709 1.00 78.81 282 ALA A O 1
ATOM 2135 N N . GLU A 1 283 ? 1.473 0.309 -24.841 1.00 72.69 283 GLU A N 1
ATOM 2136 C CA . GLU A 1 283 ? 2.151 -0.899 -25.321 1.00 72.69 283 GLU A CA 1
ATOM 2137 C C . GLU A 1 283 ? 2.126 -0.976 -26.850 1.00 72.69 283 GLU A C 1
ATOM 2139 O O . GLU A 1 283 ? 3.166 -1.198 -27.460 1.00 72.69 283 GLU A O 1
ATOM 2144 N N . VAL A 1 284 ? 0.988 -0.706 -27.495 1.00 71.12 284 VAL A N 1
ATOM 2145 C CA . VAL A 1 284 ? 0.886 -0.664 -28.964 1.00 71.12 284 VAL A CA 1
ATOM 2146 C C . VAL A 1 284 ? 1.743 0.461 -29.555 1.00 71.12 284 VAL A C 1
ATOM 2148 O O . VAL A 1 284 ? 2.381 0.253 -30.583 1.00 71.12 284 VAL A O 1
ATOM 2151 N N . ALA A 1 285 ? 1.830 1.623 -28.905 1.00 65.19 285 ALA A N 1
ATOM 2152 C CA . ALA A 1 285 ? 2.713 2.714 -29.320 1.00 65.19 285 ALA A CA 1
ATOM 2153 C C . ALA A 1 285 ? 4.205 2.378 -29.130 1.00 65.19 285 ALA A C 1
ATOM 2155 O O . ALA A 1 285 ? 5.036 2.835 -29.909 1.00 65.19 285 ALA A O 1
ATOM 2156 N N . CYS A 1 286 ? 4.546 1.560 -28.132 1.00 60.44 286 CYS A N 1
ATOM 2157 C CA . CYS A 1 286 ? 5.908 1.076 -27.897 1.00 60.44 286 CYS A CA 1
ATOM 2158 C C . CYS A 1 286 ? 6.292 -0.080 -28.846 1.00 60.44 286 CYS A C 1
ATOM 2160 O O . CYS A 1 286 ? 7.453 -0.214 -29.226 1.00 60.44 286 CYS A O 1
ATOM 2162 N N . VAL A 1 287 ? 5.315 -0.895 -29.261 1.00 57.66 287 VAL A N 1
ATOM 2163 C CA . VAL A 1 287 ? 5.475 -2.005 -30.219 1.00 57.66 287 VAL A CA 1
ATOM 2164 C C . VAL A 1 287 ? 5.383 -1.534 -31.673 1.00 57.66 287 VAL A C 1
ATOM 2166 O O . VAL A 1 287 ? 5.889 -2.217 -32.567 1.00 57.66 287 VAL A O 1
ATOM 2169 N N . ALA A 1 288 ? 4.796 -0.363 -31.942 1.00 59.38 288 ALA A N 1
ATOM 2170 C CA . ALA A 1 288 ? 4.947 0.293 -33.232 1.00 59.38 288 ALA A CA 1
ATOM 2171 C C . ALA A 1 288 ? 6.456 0.437 -33.492 1.00 59.38 288 ALA A C 1
ATOM 2173 O O . ALA A 1 288 ? 7.137 1.080 -32.693 1.00 59.38 288 ALA A O 1
ATOM 2174 N N . PRO A 1 289 ? 7.006 -0.190 -34.551 1.00 61.53 289 PRO A N 1
ATOM 2175 C CA . PRO A 1 289 ? 8.440 -0.189 -34.782 1.00 61.53 289 PRO A CA 1
ATOM 2176 C C . PRO A 1 289 ? 8.877 1.261 -34.902 1.00 61.53 289 PRO A C 1
ATOM 2178 O O . PRO A 1 289 ? 8.516 1.942 -35.871 1.00 61.53 289 PRO A O 1
ATOM 2181 N N . THR A 1 290 ? 9.599 1.727 -33.882 1.00 69.25 290 THR A N 1
ATOM 2182 C CA . THR A 1 290 ? 10.144 3.077 -33.840 1.00 69.25 290 THR A CA 1
ATOM 2183 C C . THR A 1 290 ? 10.897 3.307 -35.143 1.00 69.25 290 THR A C 1
ATOM 2185 O O . THR A 1 290 ? 11.446 2.373 -35.737 1.00 69.25 290 THR A O 1
ATOM 2188 N N . GLN A 1 291 ? 10.885 4.537 -35.652 1.00 72.19 291 GLN A N 1
ATOM 2189 C CA . GLN A 1 291 ? 11.563 4.860 -36.910 1.00 72.19 291 GLN A CA 1
ATOM 2190 C C . GLN A 1 291 ? 13.019 4.352 -36.906 1.00 72.19 291 GLN A C 1
ATOM 2192 O O . GLN A 1 291 ? 13.510 3.837 -37.907 1.00 72.19 291 GLN A O 1
ATOM 2197 N N . GLU A 1 292 ? 13.654 4.385 -35.736 1.00 72.69 292 GLU A N 1
ATOM 2198 C CA . GLU A 1 292 ? 14.966 3.808 -35.451 1.00 72.69 292 GLU A CA 1
ATOM 2199 C C . GLU A 1 292 ? 15.029 2.286 -35.653 1.00 72.69 292 GLU A C 1
ATOM 2201 O O . GLU A 1 292 ? 15.966 1.802 -36.281 1.00 72.69 292 GLU A O 1
ATOM 2206 N N . ALA A 1 293 ? 14.032 1.515 -35.205 1.00 78.88 293 ALA A N 1
ATOM 2207 C CA . ALA A 1 293 ? 13.972 0.068 -35.424 1.00 78.88 293 ALA A CA 1
ATOM 2208 C C . ALA A 1 293 ? 13.833 -0.293 -36.914 1.00 78.88 293 ALA A C 1
ATOM 2210 O O . ALA A 1 293 ? 14.458 -1.250 -37.379 1.00 78.88 293 ALA A O 1
ATOM 2211 N N . LYS A 1 294 ? 13.061 0.489 -37.684 1.00 81.62 294 LYS A N 1
ATOM 2212 C CA . LYS A 1 294 ? 12.956 0.314 -39.145 1.00 81.62 294 LYS A CA 1
ATOM 2213 C C . LYS A 1 294 ? 14.275 0.637 -39.845 1.00 81.62 294 LYS A C 1
ATOM 2215 O O . LYS A 1 294 ? 14.717 -0.141 -40.688 1.00 81.62 294 LYS A O 1
ATOM 2220 N N . MET A 1 295 ? 14.922 1.742 -39.470 1.00 81.31 295 MET A N 1
ATOM 2221 C CA . MET A 1 295 ? 16.230 2.110 -40.019 1.00 81.31 295 MET A CA 1
ATOM 2222 C C . MET A 1 295 ? 17.310 1.086 -39.650 1.00 81.31 295 MET A C 1
ATOM 2224 O O . MET A 1 295 ? 18.083 0.677 -40.511 1.00 81.31 295 MET A O 1
ATOM 2228 N N . ALA A 1 296 ? 17.317 0.578 -38.416 1.00 85.19 296 ALA A N 1
ATOM 2229 C CA . ALA A 1 296 ? 18.235 -0.475 -37.991 1.00 85.19 296 ALA A CA 1
ATOM 2230 C C . ALA A 1 296 ? 18.030 -1.783 -38.774 1.00 85.19 296 ALA A C 1
ATOM 2232 O O . ALA A 1 296 ? 19.003 -2.456 -39.110 1.00 85.19 296 ALA A O 1
ATOM 2233 N N . ALA A 1 297 ? 16.784 -2.151 -39.093 1.00 88.62 297 ALA A N 1
ATOM 2234 C CA . ALA A 1 297 ? 16.501 -3.311 -39.936 1.00 88.62 297 ALA A CA 1
ATOM 2235 C C . ALA A 1 297 ? 17.015 -3.121 -41.374 1.00 88.62 297 ALA A C 1
ATOM 2237 O O . ALA A 1 297 ? 17.637 -4.036 -41.911 1.00 88.62 297 ALA A O 1
ATOM 2238 N N . ALA A 1 298 ? 16.827 -1.936 -41.966 1.00 91.31 298 ALA A N 1
ATOM 2239 C CA . ALA A 1 298 ? 17.356 -1.614 -43.293 1.00 91.31 298 ALA A CA 1
ATOM 2240 C C . ALA A 1 298 ? 18.894 -1.669 -43.326 1.00 91.31 298 ALA A C 1
ATOM 2242 O O . ALA A 1 298 ? 19.466 -2.370 -44.159 1.00 91.31 298 ALA A O 1
ATOM 2243 N N . LEU A 1 299 ? 19.561 -1.043 -42.350 1.00 93.38 299 LEU A N 1
ATOM 2244 C CA . LEU A 1 299 ? 21.024 -1.062 -42.236 1.00 93.38 299 LEU A CA 1
ATOM 2245 C C . LEU A 1 299 ? 21.586 -2.478 -42.045 1.00 93.38 299 LEU A C 1
ATOM 2247 O O . LEU A 1 299 ? 22.650 -2.794 -42.569 1.00 93.38 299 LEU A O 1
ATOM 2251 N N . ARG A 1 300 ? 20.880 -3.367 -41.332 1.00 94.06 300 ARG A N 1
ATOM 2252 C CA . ARG A 1 300 ? 21.285 -4.780 -41.207 1.00 94.06 300 ARG A CA 1
ATOM 2253 C C . ARG A 1 300 ? 21.255 -5.511 -42.546 1.00 94.06 300 ARG A C 1
ATOM 2255 O O . ARG A 1 300 ? 22.146 -6.315 -42.807 1.00 94.06 300 ARG A O 1
ATOM 2262 N N . VAL A 1 301 ? 20.251 -5.242 -43.378 1.00 95.56 301 VAL A N 1
ATOM 2263 C CA . VAL A 1 301 ? 20.156 -5.825 -44.723 1.00 95.56 301 VAL A CA 1
ATOM 2264 C C . VAL A 1 301 ? 21.278 -5.290 -45.613 1.00 95.56 301 VAL A C 1
ATOM 2266 O O . VAL A 1 301 ? 21.931 -6.070 -46.301 1.00 95.56 301 VAL A O 1
ATOM 2269 N N . GLU A 1 302 ? 21.572 -3.991 -45.554 1.00 96.31 302 GLU A N 1
ATOM 2270 C CA . GLU A 1 302 ? 22.694 -3.398 -46.295 1.00 96.31 302 GLU A CA 1
ATOM 2271 C C . GLU A 1 302 ? 24.056 -3.947 -45.844 1.00 96.31 302 GLU A C 1
ATOM 2273 O O . GLU A 1 302 ? 24.897 -4.292 -46.677 1.00 96.31 302 GLU A O 1
ATOM 2278 N N . LEU A 1 303 ? 24.266 -4.114 -44.535 1.00 96.31 303 LEU A N 1
ATOM 2279 C CA . LEU A 1 303 ? 25.472 -4.741 -43.990 1.00 96.31 303 LEU A CA 1
ATOM 2280 C C . LEU A 1 303 ? 25.608 -6.200 -44.447 1.00 96.31 303 LEU A C 1
ATOM 2282 O O . LEU A 1 303 ? 26.701 -6.650 -44.783 1.00 96.31 303 LEU A O 1
ATOM 2286 N N . HIS A 1 304 ? 24.502 -6.943 -44.501 1.00 96.50 304 HIS A N 1
ATOM 2287 C CA . HIS A 1 304 ? 24.518 -8.308 -45.017 1.00 96.50 304 HIS A CA 1
ATOM 2288 C C . HIS A 1 304 ? 24.881 -8.345 -46.508 1.00 96.50 304 HIS A C 1
ATOM 2290 O O . HIS A 1 304 ? 25.772 -9.094 -46.901 1.00 96.50 304 HIS A O 1
ATOM 2296 N N . ASN A 1 305 ? 24.272 -7.479 -47.322 1.00 96.75 305 ASN A N 1
ATOM 2297 C CA . ASN A 1 305 ? 24.558 -7.387 -48.755 1.00 96.75 305 ASN A CA 1
ATOM 2298 C C . ASN A 1 305 ? 26.020 -7.015 -49.030 1.00 96.75 305 ASN A C 1
ATOM 2300 O O . ASN A 1 305 ? 26.672 -7.640 -49.866 1.00 96.75 305 ASN A O 1
ATOM 2304 N N . THR A 1 306 ? 26.555 -6.027 -48.310 1.00 96.81 306 THR A N 1
ATOM 2305 C CA . THR A 1 306 ? 27.968 -5.634 -48.427 1.00 96.81 306 THR A CA 1
ATOM 2306 C C . THR A 1 306 ? 28.901 -6.752 -47.967 1.00 96.81 306 THR A C 1
ATOM 2308 O O . THR A 1 306 ? 29.897 -7.019 -48.633 1.00 96.81 306 THR A O 1
ATOM 2311 N N . SER A 1 307 ? 28.561 -7.481 -46.899 1.00 97.12 307 SER A N 1
ATOM 2312 C CA . SER A 1 307 ? 29.322 -8.659 -46.468 1.00 97.12 307 SER A CA 1
ATOM 2313 C C . SER A 1 307 ? 29.351 -9.753 -47.542 1.00 97.12 307 SER A C 1
ATOM 2315 O O . SER A 1 307 ? 30.423 -10.281 -47.838 1.00 97.12 307 SER A O 1
ATOM 2317 N N . CYS A 1 308 ? 28.218 -10.038 -48.192 1.00 96.25 308 CYS A N 1
ATOM 2318 C CA . CYS A 1 308 ? 28.160 -10.976 -49.314 1.00 96.25 308 CYS A CA 1
ATOM 2319 C C . CYS A 1 308 ? 29.007 -10.510 -50.509 1.00 96.25 308 CYS A C 1
ATOM 2321 O O . CYS A 1 308 ? 29.713 -11.319 -51.109 1.00 96.25 308 CYS A O 1
ATOM 2323 N N . GLN A 1 309 ? 28.993 -9.214 -50.837 1.00 97.62 309 GLN A N 1
ATOM 2324 C CA . GLN A 1 309 ? 29.849 -8.660 -51.895 1.00 97.62 309 GLN A CA 1
ATOM 2325 C C . GLN A 1 309 ? 31.335 -8.812 -51.560 1.00 97.62 309 GLN A C 1
ATOM 2327 O O . GLN A 1 309 ? 32.109 -9.246 -52.409 1.00 97.62 309 GLN A O 1
ATOM 2332 N N . VAL A 1 310 ? 31.733 -8.518 -50.319 1.00 96.88 310 VAL A N 1
ATOM 2333 C CA . VAL A 1 310 ? 33.119 -8.700 -49.864 1.00 96.88 310 VAL A CA 1
ATOM 2334 C C . VAL A 1 310 ? 33.538 -10.165 -49.965 1.00 96.88 310 VAL A C 1
ATOM 2336 O O . VAL A 1 310 ? 34.623 -10.443 -50.467 1.00 96.88 310 VAL A O 1
ATOM 2339 N N . GLN A 1 311 ? 32.682 -11.106 -49.557 1.00 96.75 311 GLN A N 1
ATOM 2340 C CA . GLN A 1 311 ? 32.958 -12.541 -49.692 1.00 96.75 311 GLN A CA 1
ATOM 2341 C C . GLN A 1 311 ? 33.115 -12.966 -51.158 1.00 96.75 311 GLN A C 1
ATOM 2343 O O . GLN A 1 311 ? 34.029 -13.724 -51.475 1.00 96.75 311 GLN A O 1
ATOM 2348 N N . SER A 1 312 ? 32.272 -12.448 -52.058 1.00 97.06 312 SER A N 1
ATOM 2349 C CA . SER A 1 312 ? 32.380 -12.705 -53.500 1.00 97.06 312 SER A CA 1
ATOM 2350 C C . SER A 1 312 ? 33.704 -12.193 -54.064 1.00 97.06 312 SER A C 1
ATOM 2352 O O . SER A 1 312 ? 34.437 -12.942 -54.704 1.00 97.06 312 SER A O 1
ATOM 2354 N N . LEU A 1 313 ? 34.052 -10.936 -53.771 1.00 97.12 313 LEU A N 1
ATOM 2355 C CA . LEU A 1 313 ? 35.312 -10.337 -54.214 1.00 97.12 313 LEU A CA 1
ATOM 2356 C C . LEU A 1 313 ? 36.522 -11.070 -53.624 1.00 97.12 313 LEU A C 1
ATOM 2358 O O . LEU A 1 313 ? 37.523 -11.275 -54.308 1.00 97.12 313 LEU A O 1
ATOM 2362 N N . GLN A 1 314 ? 36.437 -11.513 -52.369 1.00 96.25 314 GLN A N 1
ATOM 2363 C CA . GLN A 1 314 ? 37.487 -12.314 -51.756 1.00 96.25 314 GLN A CA 1
ATOM 2364 C C . GLN A 1 314 ? 37.671 -13.642 -52.503 1.00 96.25 314 GLN A C 1
ATOM 2366 O O . GLN A 1 314 ? 38.802 -13.970 -52.868 1.00 96.25 314 GLN A O 1
ATOM 2371 N N . ALA A 1 315 ? 36.586 -14.355 -52.811 1.00 96.19 315 ALA A N 1
ATOM 2372 C CA . ALA A 1 315 ? 36.641 -15.591 -53.590 1.00 96.19 315 ALA A CA 1
ATOM 2373 C C . ALA A 1 315 ? 37.236 -15.369 -54.995 1.00 96.19 315 ALA A C 1
ATOM 2375 O O . ALA A 1 315 ? 38.075 -16.152 -55.444 1.00 96.19 315 ALA A O 1
ATOM 2376 N N . GLU A 1 316 ? 36.879 -14.271 -55.670 1.00 96.25 316 GLU A N 1
ATOM 2377 C CA . GLU A 1 316 ? 37.480 -13.888 -56.954 1.00 96.25 316 GLU A CA 1
ATOM 2378 C C . GLU A 1 316 ? 38.990 -13.641 -56.827 1.00 96.25 316 GLU A C 1
ATOM 2380 O O . GLU A 1 316 ? 39.776 -14.150 -57.630 1.00 96.25 316 GLU A O 1
ATOM 2385 N N . THR A 1 317 ? 39.430 -12.919 -55.791 1.00 95.62 317 THR A N 1
ATOM 2386 C CA . THR A 1 317 ? 40.862 -12.649 -55.577 1.00 95.62 317 THR A CA 1
ATOM 2387 C C . THR A 1 317 ? 41.656 -13.916 -55.255 1.00 95.62 317 THR A C 1
ATOM 2389 O O . THR A 1 317 ? 42.793 -14.067 -55.709 1.00 95.62 317 THR A O 1
ATOM 2392 N N . GLU A 1 318 ? 41.074 -14.848 -54.498 1.00 94.50 318 GLU A N 1
ATOM 2393 C CA . GLU A 1 318 ? 41.680 -16.145 -54.190 1.00 94.50 318 GLU A CA 1
ATOM 2394 C C . GLU A 1 318 ? 41.776 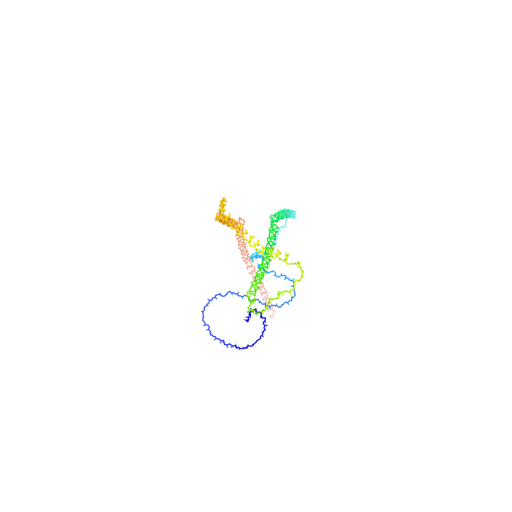-17.025 -55.441 1.00 94.50 318 GLU A C 1
ATOM 2396 O O . GLU A 1 318 ? 42.824 -17.630 -55.677 1.00 94.50 318 GLU A O 1
ATOM 2401 N N . SER A 1 319 ? 40.745 -17.011 -56.291 1.00 93.31 319 SER A N 1
ATOM 2402 C CA . SER A 1 319 ? 40.743 -17.683 -57.594 1.00 93.31 319 SER A CA 1
ATOM 2403 C C . SER A 1 319 ? 41.840 -17.144 -58.521 1.00 93.31 319 SER A C 1
ATOM 2405 O O . SER A 1 319 ? 42.650 -17.911 -59.044 1.00 93.31 319 SER A O 1
ATOM 2407 N N . LEU A 1 320 ? 41.963 -15.817 -58.652 1.00 92.94 320 LEU A N 1
ATOM 2408 C CA . LEU A 1 320 ? 43.033 -15.198 -59.444 1.00 92.94 320 LEU A CA 1
ATOM 2409 C C . LEU A 1 320 ? 44.424 -15.530 -58.886 1.00 92.94 320 LEU A C 1
ATOM 2411 O O . LEU A 1 320 ? 45.354 -15.809 -59.646 1.00 92.94 320 LEU A O 1
ATOM 2415 N N . ARG A 1 321 ? 44.583 -15.548 -57.558 1.00 90.25 321 ARG A N 1
ATOM 2416 C CA . ARG A 1 321 ? 45.844 -15.943 -56.915 1.00 90.25 321 ARG A CA 1
ATOM 2417 C C . ARG A 1 321 ? 46.191 -17.403 -57.212 1.00 90.25 321 ARG A C 1
ATOM 2419 O O . ARG A 1 321 ? 47.358 -17.693 -57.484 1.00 90.25 321 ARG A O 1
ATOM 2426 N N . ALA A 1 322 ? 45.206 -18.300 -57.188 1.00 88.69 322 ALA A N 1
ATOM 2427 C CA . ALA A 1 322 ? 45.387 -19.697 -57.564 1.00 88.69 322 ALA A CA 1
ATOM 2428 C C . ALA A 1 322 ? 45.835 -19.812 -59.028 1.00 88.69 322 ALA A C 1
ATOM 2430 O O . ALA A 1 322 ? 46.889 -20.402 -59.282 1.00 88.69 322 ALA A O 1
ATOM 2431 N N . LEU A 1 323 ? 45.138 -19.135 -59.949 1.00 89.69 323 LEU A N 1
ATOM 2432 C CA . LEU A 1 323 ? 45.461 -19.119 -61.378 1.00 89.69 323 LEU A CA 1
ATOM 2433 C C . LEU A 1 323 ? 46.874 -18.594 -61.665 1.00 89.69 323 LEU A C 1
ATOM 2435 O O . LEU A 1 323 ? 47.541 -19.102 -62.555 1.00 89.69 323 LEU A O 1
ATOM 2439 N N . VAL A 1 324 ? 47.369 -17.605 -60.915 1.00 87.06 324 VAL A N 1
ATOM 2440 C CA . VAL A 1 324 ? 48.750 -17.102 -61.061 1.00 87.06 324 VAL A CA 1
ATOM 2441 C C . VAL A 1 324 ? 49.780 -18.048 -60.430 1.00 87.06 324 VAL A C 1
ATOM 2443 O O . VAL A 1 324 ? 50.928 -18.113 -60.878 1.00 87.06 324 VAL A O 1
ATOM 2446 N N . SER A 1 325 ? 49.408 -18.791 -59.387 1.00 80.81 325 SER A N 1
ATOM 2447 C CA . SER A 1 325 ? 50.316 -19.724 -58.709 1.00 80.81 325 SER A CA 1
ATOM 2448 C C . SER A 1 325 ? 50.593 -20.998 -59.519 1.00 80.81 325 SER A C 1
ATOM 2450 O O . SER A 1 325 ? 51.709 -21.518 -59.463 1.00 80.81 325 SER A O 1
ATOM 2452 N N . GLU A 1 326 ? 49.630 -21.470 -60.315 1.00 79.56 326 GLU A N 1
ATOM 2453 C CA . GLU A 1 326 ? 49.785 -22.658 -61.164 1.00 79.56 326 GLU A CA 1
ATOM 2454 C C . GLU A 1 326 ? 50.891 -22.539 -62.231 1.00 79.56 326 GLU A C 1
ATOM 2456 O O . GLU A 1 326 ? 51.797 -23.381 -62.232 1.00 79.56 326 GLU A O 1
ATOM 2461 N N . PRO A 1 327 ? 50.936 -21.500 -63.092 1.00 77.69 327 PRO A N 1
ATOM 2462 C CA . PRO A 1 327 ? 51.996 -21.359 -64.084 1.00 77.69 327 PRO A CA 1
ATOM 2463 C C . PRO A 1 327 ? 53.350 -21.114 -63.421 1.00 77.69 327 PRO A C 1
ATOM 2465 O O . PRO A 1 327 ? 54.364 -21.584 -63.927 1.00 77.69 327 PRO A O 1
ATOM 2468 N N . ARG A 1 328 ? 53.399 -20.458 -62.251 1.00 78.88 328 ARG A N 1
ATOM 2469 C CA . ARG A 1 328 ? 54.650 -20.315 -61.487 1.00 78.88 328 ARG A CA 1
ATOM 2470 C C . ARG A 1 328 ? 55.214 -21.676 -61.078 1.00 78.88 328 ARG A C 1
ATOM 2472 O O . ARG A 1 328 ? 56.415 -21.890 -61.213 1.00 78.88 328 ARG A O 1
ATOM 2479 N N . ARG A 1 329 ? 54.367 -22.615 -60.640 1.00 81.81 329 ARG A N 1
ATOM 2480 C CA . ARG A 1 329 ? 54.785 -23.995 -60.331 1.00 81.81 329 ARG A CA 1
ATOM 2481 C C . ARG A 1 329 ? 55.259 -24.736 -61.583 1.00 81.81 329 ARG A C 1
ATOM 2483 O O . ARG A 1 329 ? 56.296 -25.393 -61.533 1.00 81.81 329 ARG A O 1
ATOM 2490 N N . ALA A 1 330 ? 54.550 -24.588 -62.703 1.00 82.62 330 ALA A N 1
ATOM 2491 C CA . ALA A 1 330 ? 54.928 -25.211 -63.973 1.00 82.62 330 ALA A CA 1
ATOM 2492 C C . ALA A 1 330 ? 56.275 -24.691 -64.509 1.00 82.62 330 ALA A C 1
ATOM 2494 O O . ALA A 1 330 ? 57.119 -25.483 -64.923 1.00 82.62 330 ALA A O 1
ATOM 2495 N N . VAL A 1 331 ? 56.514 -23.376 -64.445 1.00 85.56 331 VAL A N 1
ATOM 2496 C CA . VAL A 1 331 ? 57.784 -22.758 -64.862 1.00 85.56 331 VAL A CA 1
ATOM 2497 C C . VAL A 1 331 ? 58.941 -23.243 -63.989 1.00 85.56 331 VAL A C 1
ATOM 2499 O O . VAL A 1 331 ? 59.989 -23.598 -64.522 1.00 85.56 331 VAL A O 1
ATOM 2502 N N . VAL A 1 332 ? 58.754 -23.325 -62.666 1.00 85.69 332 VAL A N 1
ATOM 2503 C CA . VAL A 1 332 ? 59.784 -23.860 -61.758 1.00 85.69 332 VAL A CA 1
ATOM 2504 C C . VAL A 1 332 ? 60.126 -25.312 -62.105 1.00 85.69 332 VAL A C 1
ATOM 2506 O O . VAL A 1 332 ? 61.306 -25.641 -62.191 1.00 85.69 332 VAL A O 1
ATOM 2509 N N . LEU A 1 333 ? 59.127 -26.164 -62.368 1.00 87.94 333 LEU A N 1
ATOM 2510 C CA . LEU A 1 333 ? 59.348 -27.556 -62.785 1.00 87.94 333 LEU A CA 1
ATOM 2511 C C . LEU A 1 333 ? 60.097 -27.654 -64.120 1.00 87.94 333 LEU A C 1
ATOM 2513 O O . LEU A 1 333 ? 61.041 -28.433 -64.226 1.00 87.94 333 LEU A O 1
ATOM 2517 N N . LEU A 1 334 ? 59.723 -26.849 -65.118 1.00 90.00 334 LEU A N 1
ATOM 2518 C CA . LEU A 1 334 ? 60.403 -26.800 -66.418 1.00 90.00 334 LEU A CA 1
ATOM 2519 C C . LEU A 1 334 ? 61.877 -26.408 -66.282 1.00 90.00 334 LEU A C 1
ATOM 2521 O O . LEU A 1 334 ? 62.736 -27.069 -66.862 1.00 90.00 334 LEU A O 1
ATOM 2525 N N . VAL A 1 335 ? 62.184 -25.377 -65.486 1.00 91.19 335 VAL A N 1
ATOM 2526 C CA . VAL A 1 335 ? 63.571 -24.968 -65.216 1.00 91.19 335 VAL A CA 1
ATOM 2527 C C . VAL A 1 335 ? 64.351 -26.107 -64.557 1.00 91.19 335 VAL A C 1
ATOM 2529 O O . VAL A 1 335 ? 65.465 -26.394 -64.983 1.00 91.19 335 VAL A O 1
ATOM 2532 N N . LEU A 1 336 ? 63.757 -26.799 -63.580 1.00 91.12 336 LEU A N 1
ATOM 2533 C CA . LEU A 1 336 ? 64.387 -27.917 -62.867 1.00 91.12 336 LEU A CA 1
ATOM 2534 C C . LEU A 1 336 ? 64.649 -29.127 -63.784 1.00 91.12 336 LEU A C 1
ATOM 2536 O O . LEU A 1 336 ? 65.705 -29.750 -63.712 1.00 91.12 336 LEU A O 1
ATOM 2540 N N . ILE A 1 337 ? 63.717 -29.442 -64.687 1.00 91.62 337 ILE A N 1
ATOM 2541 C CA . ILE A 1 337 ? 63.892 -30.505 -65.689 1.00 91.62 337 ILE A CA 1
ATOM 2542 C C . ILE A 1 337 ? 65.017 -30.142 -66.665 1.00 91.62 337 ILE A C 1
ATOM 2544 O O . ILE A 1 337 ? 65.864 -30.981 -66.971 1.00 91.62 337 ILE A O 1
ATOM 2548 N N . LEU A 1 338 ? 65.058 -28.894 -67.143 1.00 91.06 338 LEU A N 1
ATOM 2549 C CA . LEU A 1 338 ? 66.098 -28.429 -68.063 1.00 91.06 338 LEU A CA 1
ATOM 2550 C C . LEU A 1 338 ? 67.489 -28.436 -67.415 1.00 91.06 338 LEU A C 1
ATOM 2552 O O . LEU A 1 338 ? 68.453 -28.828 -68.074 1.00 91.06 338 LEU A O 1
ATOM 2556 N N . THR A 1 339 ? 67.609 -28.054 -66.139 1.00 90.88 339 THR A N 1
ATOM 2557 C CA . THR A 1 339 ? 68.892 -28.097 -65.417 1.00 90.88 339 THR A CA 1
ATOM 2558 C C . THR A 1 339 ? 69.355 -29.523 -65.128 1.00 90.88 339 THR A C 1
ATOM 2560 O O . THR A 1 339 ? 70.542 -29.809 -65.255 1.00 90.88 339 THR A O 1
ATOM 2563 N N . LEU A 1 340 ? 68.446 -30.441 -64.787 1.00 93.31 340 LEU A N 1
ATOM 2564 C CA . LEU A 1 340 ? 68.792 -31.855 -64.612 1.00 93.31 340 LEU A CA 1
ATOM 2565 C C . LEU A 1 340 ? 69.234 -32.492 -65.934 1.00 93.31 340 LEU A C 1
ATOM 2567 O O . LEU A 1 340 ? 70.251 -33.182 -65.973 1.00 93.31 340 LEU A O 1
ATOM 2571 N N . ASN A 1 341 ? 68.520 -32.215 -67.029 1.00 91.25 341 ASN A N 1
ATOM 2572 C CA . ASN A 1 341 ? 68.894 -32.704 -68.355 1.00 91.25 341 ASN A CA 1
ATOM 2573 C C . ASN A 1 341 ? 70.258 -32.162 -68.799 1.00 91.25 341 ASN A C 1
ATOM 2575 O O . ASN A 1 341 ? 71.066 -32.923 -69.331 1.00 91.25 341 ASN A O 1
ATOM 2579 N N . SER A 1 342 ? 70.553 -30.879 -68.560 1.00 91.69 342 SER A N 1
ATOM 2580 C CA . SER A 1 342 ? 71.860 -30.315 -68.911 1.00 91.69 342 SER A CA 1
ATOM 2581 C C . SER A 1 342 ? 72.993 -30.925 -68.082 1.00 91.69 342 SER A C 1
ATOM 2583 O O . SER A 1 342 ? 74.028 -31.271 -68.651 1.00 91.69 342 SER A O 1
ATOM 2585 N N . GLN A 1 343 ? 72.792 -31.153 -66.777 1.00 92.12 343 GLN A N 1
ATOM 2586 C CA . GLN A 1 343 ? 73.764 -31.870 -65.943 1.00 92.12 343 GLN A CA 1
ATOM 2587 C C . GLN A 1 343 ? 73.997 -33.306 -66.425 1.00 92.12 343 GLN A C 1
ATOM 2589 O O . GLN A 1 343 ? 75.149 -33.732 -66.514 1.00 92.12 343 GLN A O 1
ATOM 2594 N N . LEU A 1 344 ? 72.938 -34.032 -66.799 1.00 90.75 344 LEU A N 1
ATOM 2595 C CA . LEU A 1 344 ? 73.051 -35.399 -67.311 1.00 90.75 344 LEU A CA 1
ATOM 2596 C C . LEU A 1 344 ? 73.849 -35.447 -68.624 1.00 90.75 344 LEU A C 1
ATOM 2598 O O . LEU A 1 344 ? 74.733 -36.286 -68.777 1.00 90.75 344 LEU A O 1
ATOM 2602 N N . VAL A 1 345 ? 73.580 -34.521 -69.553 1.00 91.44 345 VAL A N 1
ATOM 2603 C CA . VAL A 1 345 ? 74.319 -34.408 -70.823 1.00 91.44 345 VAL A CA 1
ATOM 2604 C C . VAL A 1 345 ? 75.797 -34.120 -70.570 1.00 91.44 345 VAL A C 1
ATOM 2606 O O . VAL A 1 345 ? 76.654 -34.789 -71.146 1.00 91.44 345 VAL A O 1
ATOM 2609 N N . ILE A 1 346 ? 76.110 -33.177 -69.676 1.00 89.06 346 ILE A N 1
ATOM 2610 C CA . ILE A 1 346 ? 77.495 -32.873 -69.286 1.00 89.06 346 ILE A CA 1
ATOM 2611 C C . ILE A 1 346 ? 78.173 -34.124 -68.713 1.00 89.06 346 ILE A C 1
ATOM 2613 O O . ILE A 1 346 ? 79.298 -34.446 -69.094 1.00 89.06 346 ILE A O 1
ATOM 2617 N N . GLN A 1 347 ? 77.485 -34.872 -67.851 1.00 87.88 347 GLN A N 1
ATOM 2618 C CA . GLN A 1 347 ? 78.023 -36.083 -67.238 1.00 87.88 347 GLN A CA 1
ATOM 2619 C C . GLN A 1 347 ? 78.271 -37.199 -68.264 1.00 87.88 347 GLN A C 1
ATOM 2621 O O . GLN A 1 347 ? 79.321 -37.837 -68.218 1.00 87.88 347 GLN A O 1
ATOM 2626 N N . VAL A 1 348 ? 77.379 -37.383 -69.244 1.00 88.44 348 VAL A N 1
ATOM 2627 C CA . VAL A 1 348 ? 77.576 -38.325 -70.363 1.00 88.44 348 VAL A CA 1
ATOM 2628 C C . VAL A 1 348 ? 78.774 -37.926 -71.227 1.00 88.44 348 VAL A C 1
ATOM 2630 O O . VAL A 1 348 ? 79.580 -38.788 -71.578 1.00 88.44 348 VAL A O 1
ATOM 2633 N N . ILE A 1 349 ? 78.937 -36.635 -71.541 1.00 87.31 349 ILE A N 1
ATOM 2634 C CA . ILE A 1 349 ? 80.090 -36.134 -72.309 1.00 87.31 349 ILE A CA 1
ATOM 2635 C C . ILE A 1 349 ? 81.397 -36.408 -71.555 1.00 87.31 349 ILE A C 1
ATOM 2637 O O . ILE A 1 349 ? 82.349 -36.914 -72.150 1.00 87.31 349 ILE A O 1
ATOM 2641 N N . ILE A 1 350 ? 81.437 -36.138 -70.246 1.00 85.50 350 ILE A N 1
ATOM 2642 C CA . ILE A 1 350 ? 82.610 -36.412 -69.403 1.00 85.50 350 ILE A CA 1
ATOM 2643 C C . ILE A 1 350 ? 82.909 -37.920 -69.362 1.00 85.50 350 ILE A C 1
ATOM 2645 O O . ILE A 1 350 ? 84.059 -38.318 -69.546 1.00 85.50 350 ILE A O 1
ATOM 2649 N N . CYS A 1 351 ? 81.894 -38.772 -69.174 1.00 80.88 351 CYS A N 1
ATOM 2650 C CA . CYS A 1 351 ? 82.065 -40.227 -69.156 1.00 80.88 351 CYS A CA 1
ATOM 2651 C C . CYS A 1 351 ? 82.573 -40.781 -70.499 1.00 80.88 351 CYS A C 1
ATOM 2653 O O . CYS A 1 351 ? 83.497 -41.594 -70.502 1.00 80.88 351 CYS A O 1
ATOM 2655 N N . ASN A 1 352 ? 82.032 -40.318 -71.630 1.00 81.31 352 ASN A N 1
ATOM 2656 C CA . ASN A 1 352 ? 82.486 -40.730 -72.963 1.00 81.31 352 ASN A CA 1
ATOM 2657 C C . ASN A 1 352 ? 83.900 -40.218 -73.279 1.00 81.31 352 ASN A C 1
ATOM 2659 O O . ASN A 1 352 ? 84.707 -40.958 -73.840 1.00 81.31 352 ASN A O 1
ATOM 2663 N N . GLY A 1 353 ? 84.233 -38.987 -72.877 1.00 77.81 353 GLY A N 1
ATOM 2664 C CA . GLY A 1 353 ? 85.583 -38.437 -73.028 1.00 77.81 353 GLY A CA 1
ATOM 2665 C C . GLY A 1 353 ? 86.630 -39.217 -72.228 1.00 77.81 353 GLY A C 1
ATOM 2666 O O . GLY A 1 353 ? 87.703 -39.520 -72.746 1.00 77.81 353 GLY A O 1
ATOM 2667 N N . LEU A 1 354 ? 86.304 -39.620 -70.995 1.00 73.00 354 LEU A N 1
ATOM 2668 C CA . LEU A 1 354 ? 87.179 -40.455 -70.165 1.00 73.00 354 LEU A CA 1
ATOM 2669 C C . LEU A 1 354 ? 87.321 -41.888 -70.703 1.00 73.00 354 LEU A C 1
ATOM 2671 O O . LEU A 1 354 ? 88.401 -42.468 -70.596 1.00 73.00 354 LEU A O 1
ATOM 2675 N N . ALA A 1 355 ? 86.267 -42.456 -71.297 1.00 69.88 355 ALA A N 1
ATOM 2676 C CA . ALA A 1 355 ? 86.327 -43.769 -71.942 1.00 69.88 355 ALA A CA 1
ATOM 2677 C C . ALA A 1 355 ? 87.206 -43.750 -73.205 1.00 69.88 355 ALA A C 1
ATOM 2679 O O . ALA A 1 355 ? 87.995 -44.669 -73.412 1.00 69.88 355 ALA A O 1
ATOM 2680 N N . SER A 1 356 ? 87.137 -42.677 -74.001 1.00 66.31 356 SER A N 1
ATOM 2681 C CA . SER A 1 356 ? 87.936 -42.529 -75.224 1.00 66.31 356 SER A CA 1
ATOM 2682 C C . SER A 1 356 ? 89.431 -42.291 -74.968 1.00 66.31 356 SER A C 1
ATOM 2684 O O . SER A 1 356 ? 90.221 -42.427 -75.893 1.00 66.31 356 SER A O 1
ATOM 2686 N N . HIS A 1 357 ? 89.825 -41.944 -73.739 1.00 61.38 357 HIS A N 1
ATOM 2687 C CA . HIS A 1 357 ? 91.221 -41.710 -73.349 1.00 61.38 357 HIS A CA 1
ATOM 2688 C C . HIS A 1 357 ? 91.885 -42.942 -72.691 1.00 61.38 357 HIS A C 1
ATOM 2690 O O . HIS A 1 357 ? 93.051 -42.874 -72.296 1.00 61.38 357 HIS A O 1
ATOM 2696 N N . ARG A 1 358 ? 91.136 -44.047 -72.521 1.00 58.72 358 ARG A N 1
ATOM 2697 C CA . ARG A 1 358 ? 91.577 -45.312 -71.893 1.00 58.72 358 ARG A CA 1
ATOM 2698 C C . ARG A 1 358 ? 91.765 -46.484 -72.875 1.00 58.72 358 ARG A C 1
ATOM 2700 O O . ARG A 1 358 ? 92.035 -47.592 -72.416 1.00 58.72 358 ARG A O 1
ATOM 2707 N N . ILE A 1 359 ? 91.632 -46.246 -74.178 1.00 52.62 359 ILE A N 1
ATOM 2708 C CA . ILE A 1 359 ? 91.964 -47.172 -75.278 1.00 52.62 359 ILE A CA 1
ATOM 2709 C C . ILE A 1 359 ? 93.177 -46.586 -75.992 1.00 52.62 359 ILE A C 1
ATOM 2711 O O . ILE A 1 359 ? 94.089 -47.371 -76.327 1.00 52.62 359 ILE A O 1
#

InterPro domains:
  IPR002957 Keratin, type I [PTHR23239] (14-172)
  IPR039008 Intermediate filament, rod domain [PF00038] (95-323)
  IPR039008 Intermediate filament, rod domain [SM01391] (82-347)

Secondary structure (DSSP, 8-state):
-------------------------------------PPP---------------TTTT---TTTTGGG-------PPP---S-TTHHHHHHHHHHHHHHHHHHHHHHHHHHHHHHHHHHHHHHHHHTTHHHHHHHHHHHHHHHHHHHHHHHHHHHHHHHHHHHHHHHHHHHHHHHHT--------------------HHHHHHHHHHHHHHHHHHHHHHHHHHHHHHHHHHHHHHS----------S-HHHHHHHHHHHHHHHHHHHHHHHHHHHHHHHHHHHHHHS--HHHHHHHHHHHHHHHHHHHHHHHHHHHHHHHHHHHHHHHHHHHHHHHHHHHHHHHHHHHHHHHHHHT--

Organism: Oryctolagus cuniculus (NCBI:txid9986)

Foldseek 3Di:
DDDDDDDDDDDDDDDDDDDDDDDDDDDDDDDDDDDDDDDDDDDDDDDDDPDDDDPPVPPPDDPVVPVPPPDDDDDDDDDDDPDQVPPVVVVVVVVVVVVVVVVVVVVVVVVVVVVVVVVVVVVVVVVVVCVVVVVVVVVVVVVVVVVVVVVVVVVVVVVVVVVVVVVVVVVVVVVVVPDDPDDDDDDDDDDDDDDDDDPVVVVVVVVVVVCVVVVVVVVVVVVVVVVVVVVVVVVVPDPPPPVPPPDCPPVSVVVVVVVVVVVVVVVVVVVVVVVVVVVVVVVVVVVPCPPVNVVVVVVVVVVVVVVVVVVVVVVVVVVVVVVVVVVVVVVVVVVVVVVVVVVVVVVVVVVVVVVVVVD

pLDDT: mean 71.81, std 22.98, range [25.03, 98.25]